Protein AF-A0A924XEX0-F1 (afdb_monomer)

pLDDT: mean 73.37, std 23.39, range [37.06, 98.56]

Mean predicted aligned error: 17.7 Å

Solvent-accessible surface area (backbone atoms only — not comparable to full-atom values): 20664 Å² total; per-residue (Å²): 133,84,65,60,21,56,51,19,28,52,36,14,59,53,9,77,83,38,64,73,42,6,51,52,8,19,54,48,10,51,48,54,65,65,73,48,77,52,91,76,51,82,79,68,35,61,69,37,14,53,48,7,30,54,50,6,52,51,49,46,54,53,54,50,50,52,52,49,52,50,53,51,49,51,54,49,53,52,46,53,53,48,59,52,42,52,56,52,37,50,53,50,47,52,52,46,40,52,53,40,22,76,75,67,76,22,52,64,53,55,77,78,54,66,65,73,65,84,73,31,66,39,19,37,31,41,28,89,91,39,66,46,63,9,46,55,97,89,38,82,41,76,59,81,80,61,90,91,68,74,42,35,69,41,59,90,47,41,30,31,37,37,29,30,63,84,87,75,62,96,59,54,36,30,35,38,37,39,71,90,62,60,72,44,77,78,37,77,68,70,73,73,58,62,73,60,71,72,54,84,76,83,66,79,78,72,81,66,81,82,76,78,85,80,80,83,83,83,90,80,84,88,81,90,77,91,76,86,85,78,88,81,84,91,84,88,82,88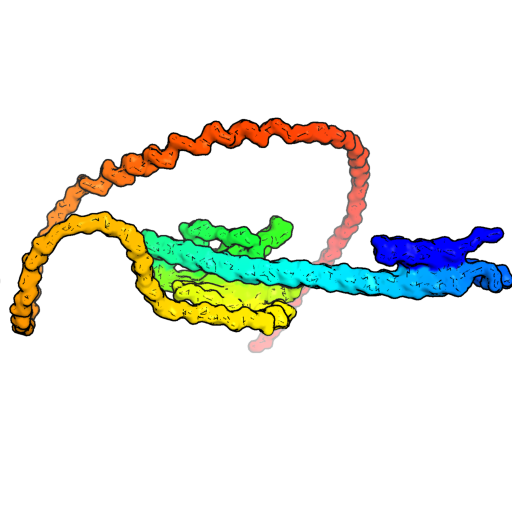,83,81,92,80,89,81,91,77,95,84,82,78,87,81,79,92,80,88,85,80,78,77,76,71,75,75,70,81,80,80,83,90,80,86,86,79,81,83,84,82,84,84,82,82,81,86,81,84,76,83,83,79,86,75,87,81,74,84,79,81,76,84,85,78,82,82,81,80,82,84,78,81,85,86,85,83,86,79,92,132

Radius of gyration: 39.06 Å; Cα contacts (8 Å, |Δi|>4): 314; chains: 1; bounding box: 80×109×118 Å

Sequence (318 aa):
MKNIGGFAMGLAFLGILFFPLALVGAVLGMYVLTMVRGPLGRYSGRNAALVAITVGIGVFATEMSMVWSYLAHRRTDNIVARQTSASDDLRALLRTQRLFRAAQDRYGSLKESHFQPRGGAYTVYLGADDYIPAIRDGQTVTDALPPGLHPKITPESFTAYAVANLDGDPELDIWSVDDTGDIKHLINDVPWVALRAVSPSGKEQNEGPAAPLVVPGAVTTEPARDRKIAKADTAEAAVAEAGKTTADAKAVPAKVEAAAIEAAKAQTGDGAEKMKNNAVKSEKTKTEGAKIDVEKVNGPKTDATKADVTPDKSKTDS

Secondary structure (DSSP, 8-state):
---HHHHHHHHHHHTTTSHHHHHHHHHHHHHHHHHT-SGGGGSSSHHHHHHHHHHHHHHHHHHHHHHHHHHHHHHHHHHHHHHHHHHHHHHHHHHHHHHHHHHHSS---TTTTT---SS--SEEESSSS-EE-EEETTEEE-PPPPTT---EE-SS-EEEEEEE-SSSSS--EEEEEETT--EEEEE---TTSHHHHTS---------------------------------------------------------SSSSSSTTSSSSSSSSSSSSSS--------------------PPPPP------PPP------

Foldseek 3Di:
DDQQLVVLLVQLVVCLVPVVSLVVSLVSLVVCVPPVPDPVPPDHRVVSSVNSNVSSVVSNVVVVVVVVVVVVVVLVVQLVVVVVLQLVLVVVVLVLQVVVCVVPVFGDACVVSVRDRPQLQWWKFQAPPGIDFRQDPNDTHRDDDDPPDGFDGTRVKTKMKTWHDSPPDPDIFMWMAINVGDIDRPDDPPPPVVVVVPPDPPDDPPPDDDDDDDDDDDDDDDDDDDDDDDDDDDDDDDDDDDDDDDDDDDDDDPDDDPPPPVVVPPPPPDDDPPPPPPPPDDDDDDDDDDDDPDDDDDDDDDDDDDDDDDDDDDDDDD

Structure (mmCIF, N/CA/C/O backbone):
data_AF-A0A924XEX0-F1
#
_entry.id   AF-A0A924XEX0-F1
#
loop_
_atom_site.group_PDB
_atom_site.id
_atom_site.type_symbol
_atom_site.label_atom_id
_atom_site.label_alt_id
_atom_site.label_comp_id
_atom_site.label_asym_id
_atom_site.label_entity_id
_atom_site.label_seq_id
_atom_site.pdbx_PDB_ins_code
_atom_site.Cartn_x
_atom_site.Cartn_y
_atom_site.Cartn_z
_atom_site.occupancy
_atom_site.B_iso_or_equiv
_atom_site.auth_seq_id
_atom_site.auth_comp_id
_atom_site.auth_asym_id
_atom_site.auth_atom_id
_atom_site.pdbx_PDB_model_num
ATOM 1 N N . MET A 1 1 ? 28.232 11.523 -52.637 1.00 61.62 1 MET A N 1
ATOM 2 C CA . MET A 1 1 ? 27.751 10.420 -51.771 1.00 61.62 1 MET A CA 1
ATOM 3 C C . MET A 1 1 ? 27.197 11.035 -50.494 1.00 61.62 1 MET A C 1
ATOM 5 O O . MET A 1 1 ? 27.831 11.943 -49.975 1.00 61.62 1 MET A O 1
ATOM 9 N N . LYS A 1 2 ? 26.008 10.635 -50.029 1.00 72.00 2 LYS A N 1
ATOM 10 C CA . LYS A 1 2 ? 25.422 11.183 -48.790 1.00 72.00 2 LYS A CA 1
ATOM 11 C C . LYS A 1 2 ? 26.093 10.501 -47.584 1.00 72.00 2 LYS A C 1
ATOM 13 O O . LYS A 1 2 ? 26.130 9.275 -47.541 1.00 72.00 2 LYS A O 1
ATOM 18 N N . ASN A 1 3 ? 26.633 11.268 -46.633 1.00 79.25 3 ASN A N 1
ATOM 19 C CA . ASN A 1 3 ? 27.304 10.756 -45.425 1.00 79.25 3 ASN A CA 1
ATOM 20 C C . ASN A 1 3 ? 26.283 10.241 -44.394 1.00 79.25 3 ASN A C 1
ATOM 22 O O . ASN A 1 3 ? 26.049 10.863 -43.360 1.00 79.25 3 ASN A O 1
ATOM 26 N N . ILE A 1 4 ? 25.668 9.091 -44.678 1.00 78.69 4 ILE A N 1
ATOM 27 C CA . ILE A 1 4 ? 24.608 8.501 -43.841 1.00 78.69 4 ILE A CA 1
ATOM 28 C C . ILE A 1 4 ? 25.132 8.155 -42.434 1.00 78.69 4 ILE A C 1
ATOM 30 O O . ILE A 1 4 ? 24.436 8.381 -41.450 1.00 78.69 4 ILE A O 1
ATOM 34 N N . GLY A 1 5 ? 26.385 7.697 -42.310 1.00 75.81 5 GLY A N 1
ATOM 35 C CA . GLY A 1 5 ? 26.997 7.428 -41.000 1.00 75.81 5 GLY A CA 1
ATOM 36 C C . GLY A 1 5 ? 27.184 8.683 -40.136 1.00 75.81 5 GLY A C 1
ATOM 37 O O . GLY A 1 5 ? 26.983 8.626 -38.928 1.00 75.81 5 GLY A O 1
ATOM 38 N N . GLY A 1 6 ? 27.500 9.831 -40.748 1.00 81.31 6 GLY A N 1
ATOM 39 C CA . GLY A 1 6 ? 27.581 11.113 -40.037 1.00 81.31 6 GLY A CA 1
ATOM 40 C C . GLY A 1 6 ? 26.211 11.608 -39.566 1.00 81.31 6 GLY A C 1
ATOM 41 O O . GLY A 1 6 ? 26.098 12.155 -38.476 1.00 81.31 6 GLY A O 1
ATOM 42 N N . PHE A 1 7 ? 25.156 11.347 -40.344 1.00 86.69 7 PHE A N 1
ATOM 43 C CA . PHE A 1 7 ? 23.779 11.641 -39.943 1.00 86.69 7 PHE A CA 1
ATOM 44 C C . PHE A 1 7 ? 23.321 10.776 -38.759 1.00 86.69 7 PHE A C 1
ATOM 46 O O . PHE A 1 7 ? 22.770 11.307 -37.798 1.00 86.69 7 PHE A O 1
ATOM 53 N N . ALA A 1 8 ? 23.610 9.468 -38.780 1.00 82.75 8 ALA A N 1
ATOM 54 C CA . ALA A 1 8 ? 23.321 8.575 -37.653 1.00 82.75 8 ALA A CA 1
ATOM 55 C C . ALA A 1 8 ? 24.056 9.012 -36.372 1.00 82.75 8 ALA A C 1
ATOM 57 O O . ALA A 1 8 ? 23.463 9.036 -35.297 1.00 82.75 8 ALA A O 1
ATOM 58 N N . MET A 1 9 ? 25.320 9.428 -36.498 1.00 84.75 9 MET A N 1
ATOM 59 C CA . MET A 1 9 ? 26.104 9.986 -35.393 1.00 84.75 9 MET A CA 1
ATOM 60 C C . MET A 1 9 ? 25.500 11.295 -34.863 1.00 84.75 9 MET A C 1
ATOM 62 O O . MET A 1 9 ? 25.357 11.449 -33.655 1.00 84.75 9 MET A O 1
ATOM 66 N N . GLY A 1 10 ? 25.085 12.212 -35.745 1.00 84.31 10 GLY A N 1
ATOM 67 C CA . GLY A 1 10 ? 24.406 13.451 -35.352 1.00 84.31 10 GLY A CA 1
ATOM 68 C C . GLY A 1 10 ? 23.095 13.204 -34.598 1.00 84.31 10 GLY A C 1
ATOM 69 O O . GLY A 1 10 ? 22.855 13.837 -33.573 1.00 84.31 10 GLY A O 1
ATOM 70 N N . LEU A 1 11 ? 22.285 12.239 -35.048 1.00 85.56 11 LEU A N 1
ATOM 71 C CA . LEU A 1 11 ? 21.067 11.824 -34.344 1.00 85.56 11 LEU A CA 1
ATOM 72 C C . LEU A 1 11 ? 21.363 11.181 -32.985 1.00 85.56 11 LEU A C 1
ATOM 74 O O . LEU A 1 11 ? 20.656 11.466 -32.023 1.00 85.56 11 LEU A O 1
ATOM 78 N N . ALA A 1 12 ? 22.413 10.362 -32.883 1.00 82.25 12 ALA A N 1
ATOM 79 C CA . ALA A 1 12 ? 22.816 9.760 -31.614 1.00 82.25 12 ALA A CA 1
ATOM 80 C C . ALA A 1 12 ? 23.238 10.822 -30.581 1.00 82.25 12 ALA A C 1
ATOM 82 O O . ALA A 1 12 ? 22.840 10.729 -29.423 1.00 82.25 12 ALA A O 1
ATOM 83 N N . PHE A 1 13 ? 23.969 11.866 -30.995 1.00 85.88 13 PHE A N 1
ATOM 84 C CA . PHE A 1 13 ? 24.313 12.984 -30.106 1.00 85.88 13 PHE A CA 1
ATOM 85 C C . PHE A 1 13 ? 23.112 13.849 -29.740 1.00 85.88 13 PHE A C 1
ATOM 87 O O . PHE A 1 13 ? 22.986 14.251 -28.588 1.00 85.88 13 PHE A O 1
ATOM 94 N N . LEU A 1 14 ? 22.207 14.109 -30.687 1.00 90.12 14 LEU A N 1
ATOM 95 C CA . LEU A 1 14 ? 20.951 14.796 -30.382 1.00 90.12 14 LEU A CA 1
ATOM 96 C C . LEU A 1 14 ? 20.107 13.993 -29.376 1.00 90.12 14 LEU A C 1
ATOM 98 O O . LEU A 1 14 ? 19.396 14.569 -28.558 1.00 90.12 14 LEU A O 1
ATOM 102 N N . GLY A 1 15 ? 20.250 12.667 -29.398 1.00 83.06 15 GLY A N 1
ATOM 103 C CA . GLY A 1 15 ? 19.661 11.742 -28.442 1.00 83.06 15 GLY A CA 1
ATOM 104 C C . GLY A 1 15 ? 20.075 11.952 -26.984 1.00 83.06 15 GLY A C 1
ATOM 105 O O . GLY A 1 15 ? 19.289 11.611 -26.115 1.00 83.06 15 GLY A O 1
ATOM 106 N N . ILE A 1 16 ? 21.226 12.581 -26.709 1.00 87.75 16 ILE A N 1
ATOM 107 C CA . ILE A 1 16 ? 21.635 12.978 -25.342 1.00 87.75 16 ILE A CA 1
ATOM 108 C C . ILE A 1 16 ? 20.663 14.010 -24.748 1.00 87.75 16 ILE A C 1
ATOM 110 O O . ILE A 1 16 ? 20.508 14.112 -23.538 1.00 87.75 16 ILE A O 1
ATOM 114 N N . LEU A 1 17 ? 20.015 14.809 -25.600 1.00 89.62 17 LEU A N 1
ATOM 115 C CA . LEU A 1 17 ? 18.991 15.767 -25.178 1.00 89.62 17 LEU A CA 1
ATOM 116 C C . LEU A 1 17 ? 17.580 15.169 -25.252 1.00 89.62 17 LEU A C 1
ATOM 118 O O . LEU A 1 17 ? 16.669 15.654 -24.585 1.00 89.62 17 LEU A O 1
ATOM 122 N N . PHE A 1 18 ? 17.392 14.138 -26.080 1.00 88.94 18 PHE A N 1
ATOM 123 C CA . PHE A 1 18 ? 16.098 13.526 -26.356 1.00 88.94 18 PHE A CA 1
ATOM 124 C C . PHE A 1 18 ? 16.218 12.001 -26.438 1.00 88.94 18 PHE A C 1
ATOM 126 O O . PHE A 1 18 ? 16.337 11.440 -27.529 1.00 88.94 18 PHE A O 1
ATOM 133 N N . PHE A 1 19 ? 16.098 11.336 -25.289 1.00 85.06 19 PHE A N 1
ATOM 134 C CA . PHE A 1 19 ? 16.153 9.881 -25.099 1.00 85.06 19 PHE A CA 1
ATOM 135 C C . PHE A 1 19 ? 15.725 9.005 -26.300 1.00 85.06 19 PHE A C 1
ATOM 137 O O . PHE A 1 19 ? 16.536 8.205 -26.781 1.00 85.06 19 PHE A O 1
ATOM 144 N N . PRO A 1 20 ? 14.491 9.121 -26.850 1.00 88.62 20 PRO A N 1
ATOM 145 C CA . PRO A 1 20 ? 14.048 8.220 -27.916 1.00 88.62 20 PRO A CA 1
ATOM 146 C C . PRO A 1 20 ? 14.853 8.377 -29.216 1.00 88.62 20 PRO A C 1
ATOM 148 O O . PRO A 1 20 ? 14.978 7.419 -29.979 1.00 88.62 20 PRO A O 1
ATOM 151 N N . LEU A 1 21 ? 15.446 9.549 -29.469 1.00 88.56 21 LEU A N 1
ATOM 152 C CA . LEU A 1 21 ? 16.277 9.795 -30.650 1.00 88.56 21 LEU A CA 1
ATOM 153 C C . LEU A 1 21 ? 17.628 9.066 -30.576 1.00 88.56 21 LEU A C 1
ATOM 155 O O . LEU A 1 21 ? 18.141 8.662 -31.622 1.00 88.56 21 LEU A O 1
ATOM 159 N N . ALA A 1 22 ? 18.170 8.815 -29.375 1.00 87.62 22 ALA A N 1
ATOM 160 C CA . ALA A 1 22 ? 19.404 8.041 -29.201 1.00 87.62 22 ALA A CA 1
ATOM 161 C C . ALA A 1 22 ? 19.236 6.598 -29.708 1.00 87.62 22 ALA A C 1
ATOM 163 O O . ALA A 1 22 ? 20.092 6.080 -30.431 1.00 87.62 22 ALA A O 1
ATOM 164 N N . LEU A 1 23 ? 18.090 5.977 -29.397 1.00 89.44 23 LEU A N 1
ATOM 165 C CA . LEU A 1 23 ? 17.744 4.631 -29.857 1.00 89.44 23 LEU A CA 1
ATOM 166 C C . LEU A 1 23 ? 17.575 4.592 -31.383 1.00 89.44 23 LEU A C 1
ATOM 168 O O . LEU A 1 23 ? 18.098 3.692 -32.040 1.00 89.44 23 LEU A O 1
ATOM 172 N N . VAL A 1 24 ? 16.911 5.598 -31.965 1.00 91.69 24 VAL A N 1
ATOM 173 C CA . VAL A 1 24 ? 16.766 5.729 -33.426 1.00 91.69 24 VAL A CA 1
ATOM 174 C C . VAL A 1 24 ? 18.136 5.863 -34.103 1.00 91.69 24 VAL A C 1
ATOM 176 O O . VAL A 1 24 ? 18.388 5.196 -35.108 1.00 91.69 24 VAL A O 1
ATOM 179 N N . GLY A 1 25 ? 19.047 6.659 -33.532 1.00 87.94 25 GLY A N 1
ATOM 180 C CA . GLY A 1 25 ? 20.430 6.787 -34.001 1.00 87.94 25 GLY A CA 1
ATOM 181 C C . GLY A 1 25 ? 21.203 5.465 -33.958 1.00 87.94 25 GLY A C 1
ATOM 182 O O . GLY A 1 25 ? 21.875 5.116 -34.932 1.00 87.94 25 GLY A O 1
ATOM 183 N N . ALA A 1 26 ? 21.053 4.686 -32.882 1.00 89.88 26 ALA A N 1
ATOM 184 C CA . ALA A 1 26 ? 21.671 3.365 -32.747 1.00 89.88 26 ALA A CA 1
ATOM 185 C C . ALA A 1 26 ? 21.117 2.349 -33.762 1.00 89.88 26 ALA A C 1
ATOM 187 O O . ALA A 1 26 ? 21.895 1.653 -34.417 1.00 89.88 26 ALA A O 1
ATOM 188 N N . VAL A 1 27 ? 19.792 2.295 -33.951 1.00 93.00 27 VAL A N 1
ATOM 189 C CA . VAL A 1 27 ? 19.141 1.418 -34.944 1.00 93.00 27 VAL 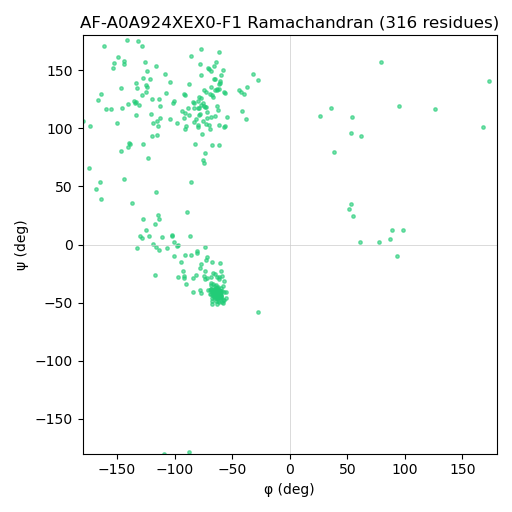A CA 1
ATOM 190 C C . VAL A 1 27 ? 19.575 1.791 -36.365 1.00 93.00 27 VAL A C 1
ATOM 192 O O . VAL A 1 27 ? 19.919 0.908 -37.151 1.00 93.00 27 VAL A O 1
ATOM 195 N N . LEU A 1 28 ? 19.656 3.088 -36.688 1.00 90.56 28 LEU A N 1
ATOM 196 C CA . LEU A 1 28 ? 20.192 3.572 -37.967 1.00 90.56 28 LEU A CA 1
ATOM 197 C C . LEU A 1 28 ? 21.670 3.207 -38.151 1.00 90.56 28 LEU A C 1
ATOM 199 O O . LEU A 1 28 ? 22.062 2.765 -39.230 1.00 90.56 28 LEU A O 1
ATOM 203 N N . GLY A 1 29 ? 22.494 3.345 -37.110 1.00 87.56 29 GLY A N 1
ATOM 204 C CA . GLY A 1 29 ? 23.889 2.905 -37.134 1.00 87.56 29 GLY A CA 1
ATOM 205 C C . GLY A 1 29 ? 24.011 1.402 -37.406 1.00 87.56 29 GLY A C 1
ATOM 206 O O . GLY A 1 29 ? 24.800 0.985 -38.256 1.00 87.56 29 GLY A O 1
ATOM 207 N N . MET A 1 30 ? 23.181 0.585 -36.750 1.00 92.62 30 MET A N 1
ATOM 208 C CA . MET A 1 30 ? 23.140 -0.868 -36.943 1.00 92.62 30 MET A CA 1
ATOM 209 C C . MET A 1 30 ? 22.668 -1.243 -38.356 1.00 92.62 30 MET A C 1
ATOM 211 O O . MET A 1 30 ? 23.243 -2.131 -38.993 1.00 92.62 30 MET A O 1
ATOM 215 N N . TYR A 1 31 ? 21.684 -0.520 -38.892 1.00 91.12 31 TYR A N 1
ATOM 216 C CA . TYR A 1 31 ? 21.238 -0.652 -40.278 1.00 91.12 31 TYR A CA 1
ATOM 217 C C . TYR A 1 31 ? 22.376 -0.361 -41.271 1.00 91.12 31 TYR A C 1
ATOM 219 O O . TYR A 1 31 ? 22.632 -1.156 -42.175 1.00 91.12 31 TYR A O 1
ATOM 227 N N . VAL A 1 32 ? 23.137 0.722 -41.065 1.00 88.44 32 VAL A N 1
ATOM 228 C CA . VAL A 1 32 ? 24.307 1.054 -41.899 1.00 88.44 32 VAL A CA 1
ATOM 229 C C . VAL A 1 32 ? 25.371 -0.049 -41.837 1.00 88.44 32 VAL A C 1
ATOM 231 O O . VAL A 1 32 ? 25.941 -0.405 -42.866 1.00 88.44 32 VAL A O 1
ATOM 234 N N . LEU A 1 33 ? 25.626 -0.639 -40.665 1.00 88.62 33 LEU A N 1
ATOM 235 C CA . LEU A 1 33 ? 26.599 -1.731 -40.532 1.00 88.62 33 LEU A CA 1
ATOM 236 C C . LEU A 1 33 ? 26.160 -3.038 -41.206 1.00 88.62 33 LEU A C 1
ATOM 238 O O . LEU A 1 33 ? 27.011 -3.786 -41.689 1.00 88.62 33 LEU A O 1
ATOM 242 N N . THR A 1 34 ? 24.860 -3.332 -41.228 1.00 89.50 34 THR A N 1
ATOM 243 C CA . THR A 1 34 ? 24.327 -4.592 -41.771 1.00 89.50 34 THR A CA 1
ATOM 244 C C . THR A 1 34 ? 24.137 -4.546 -43.286 1.00 89.50 34 THR A C 1
ATOM 246 O O . THR A 1 34 ? 24.505 -5.509 -43.960 1.00 89.50 34 THR A O 1
ATOM 249 N N . MET A 1 35 ? 23.638 -3.428 -43.826 1.00 87.44 35 MET A N 1
ATOM 250 C CA . MET A 1 35 ? 23.341 -3.261 -45.257 1.00 87.44 35 MET A CA 1
ATOM 251 C C . MET A 1 35 ? 24.566 -2.911 -46.116 1.00 87.44 35 MET A C 1
ATOM 253 O O . MET A 1 35 ? 24.593 -3.240 -47.297 1.00 87.44 35 MET A O 1
ATOM 257 N N . VAL A 1 36 ? 25.615 -2.287 -45.564 1.00 77.75 36 VAL A N 1
ATOM 258 C CA . VAL A 1 36 ? 26.796 -1.841 -46.345 1.00 77.75 36 VAL A CA 1
ATOM 259 C C . VAL A 1 36 ? 27.881 -2.935 -46.446 1.00 77.75 36 VAL A C 1
ATOM 261 O O . VAL A 1 36 ? 29.072 -2.665 -46.602 1.00 77.75 36 VAL A O 1
ATOM 264 N N . ARG A 1 37 ? 27.493 -4.217 -46.389 1.00 69.88 37 ARG A N 1
ATOM 265 C CA . ARG A 1 37 ? 28.402 -5.356 -46.611 1.00 69.88 37 ARG A CA 1
ATOM 266 C C . ARG A 1 37 ? 28.744 -5.497 -48.104 1.00 69.88 37 ARG A C 1
ATOM 268 O O . ARG A 1 37 ? 28.205 -6.343 -48.802 1.00 69.88 37 ARG A O 1
ATOM 275 N N . GLY A 1 38 ? 29.659 -4.663 -48.595 1.00 78.19 38 GLY A N 1
ATOM 276 C CA . GLY A 1 38 ? 30.216 -4.744 -49.950 1.00 78.19 38 GLY A CA 1
ATOM 277 C C . GLY A 1 38 ? 31.540 -3.975 -50.093 1.00 78.19 38 GLY A C 1
ATOM 278 O O . GLY A 1 38 ? 31.913 -3.231 -49.184 1.00 78.19 38 GLY A O 1
ATOM 279 N N . PRO A 1 39 ? 32.265 -4.106 -51.223 1.00 66.12 39 PRO A N 1
ATOM 280 C CA . PRO A 1 39 ? 33.562 -3.447 -51.459 1.00 66.12 39 PRO A CA 1
ATOM 281 C C . PRO A 1 39 ? 33.505 -1.906 -51.418 1.00 66.12 39 PRO A C 1
ATOM 283 O O . PRO A 1 39 ? 34.525 -1.253 -51.210 1.00 66.12 39 PRO A O 1
ATOM 286 N N . LEU A 1 40 ? 32.305 -1.322 -51.513 1.00 60.38 40 LEU A N 1
ATOM 287 C CA . LEU A 1 40 ? 32.040 0.108 -51.303 1.00 60.38 40 LEU A CA 1
ATOM 288 C C . LEU A 1 40 ? 32.132 0.545 -49.823 1.00 60.38 40 LEU A C 1
ATOM 290 O O . LEU A 1 40 ? 32.175 1.738 -49.530 1.00 60.38 40 LEU A O 1
ATOM 294 N N . GLY A 1 41 ? 32.213 -0.397 -48.878 1.00 57.47 41 GLY A N 1
ATOM 295 C CA . GLY A 1 41 ? 32.229 -0.139 -47.434 1.00 57.47 41 GLY A CA 1
ATOM 296 C C . GLY A 1 41 ? 33.528 0.451 -46.875 1.00 57.47 41 GLY A C 1
ATOM 297 O O . GLY A 1 41 ? 33.596 0.730 -45.679 1.00 57.47 41 GLY A O 1
ATOM 298 N N . ARG A 1 42 ? 34.565 0.658 -47.701 1.00 63.31 42 ARG A N 1
ATOM 299 C CA . ARG A 1 42 ? 35.850 1.216 -47.240 1.00 63.31 42 ARG A CA 1
ATOM 300 C C . ARG A 1 42 ? 35.840 2.732 -47.000 1.00 63.31 42 ARG A C 1
ATOM 302 O O . ARG A 1 42 ? 36.735 3.197 -46.308 1.00 63.31 42 ARG A O 1
ATOM 309 N N . TYR A 1 43 ? 34.859 3.493 -47.506 1.00 58.19 43 TYR A N 1
ATOM 310 C CA . TYR A 1 43 ? 35.004 4.960 -47.581 1.00 58.19 43 TYR A CA 1
ATOM 311 C C . TYR A 1 43 ? 33.874 5.848 -47.043 1.00 58.19 43 TYR A C 1
ATOM 313 O O . TYR A 1 43 ? 33.975 7.065 -47.166 1.00 58.19 43 TYR A O 1
ATOM 321 N N . SER A 1 44 ? 32.835 5.340 -46.376 1.00 63.91 44 SER A N 1
ATOM 322 C CA . SER A 1 44 ? 31.881 6.262 -45.735 1.00 63.91 44 SER A CA 1
ATOM 323 C C . SER A 1 44 ? 31.231 5.675 -44.490 1.00 63.91 44 SER A C 1
ATOM 325 O O . SER A 1 44 ? 30.338 4.838 -44.558 1.00 63.91 44 SER A O 1
ATOM 327 N N . GLY A 1 45 ? 31.684 6.141 -43.325 1.00 79.06 45 GLY A N 1
ATOM 328 C CA . GLY A 1 45 ? 30.855 6.160 -42.122 1.00 79.06 45 GLY A CA 1
ATOM 329 C C . GLY A 1 45 ? 30.828 4.908 -41.248 1.00 79.06 45 GLY A C 1
ATOM 33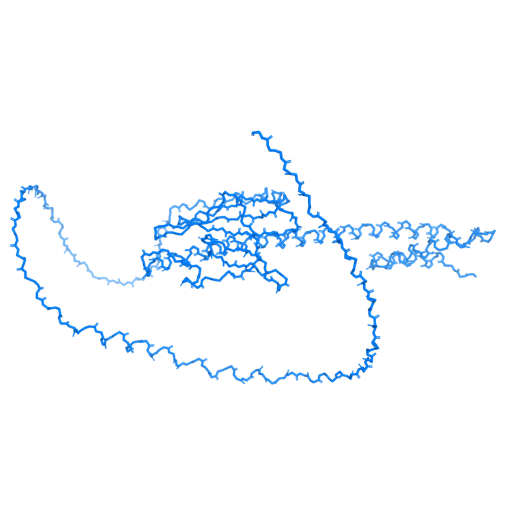0 O O . GLY A 1 45 ? 30.101 4.934 -40.265 1.00 79.06 45 GLY A O 1
ATOM 331 N N . ARG A 1 46 ? 31.610 3.851 -41.509 1.00 84.19 46 ARG A N 1
ATOM 332 C CA . ARG A 1 46 ? 31.622 2.657 -40.633 1.00 84.19 46 ARG A CA 1
ATOM 333 C C . ARG A 1 46 ? 32.027 2.986 -39.191 1.00 84.19 46 ARG A C 1
ATOM 335 O O . ARG A 1 46 ? 31.351 2.560 -38.261 1.00 84.19 46 ARG A O 1
ATOM 342 N N . ASN A 1 47 ? 33.081 3.783 -39.007 1.00 87.50 47 ASN A N 1
ATOM 343 C CA . ASN A 1 47 ? 33.510 4.221 -37.674 1.00 87.50 47 ASN A CA 1
ATOM 344 C C . ASN A 1 47 ? 32.468 5.145 -37.029 1.00 87.50 47 ASN A C 1
ATOM 346 O O . ASN A 1 47 ? 32.163 4.982 -35.856 1.00 87.50 47 ASN A O 1
ATOM 350 N N . ALA A 1 48 ? 31.862 6.054 -37.802 1.00 87.50 48 ALA A N 1
ATOM 351 C CA . ALA A 1 48 ? 30.786 6.919 -37.313 1.00 87.50 48 ALA A CA 1
ATOM 352 C C . ALA A 1 48 ? 29.535 6.119 -36.906 1.00 87.50 48 ALA A C 1
ATOM 354 O O . ALA A 1 48 ? 28.920 6.430 -35.896 1.00 87.50 48 ALA A O 1
ATOM 355 N N . ALA A 1 49 ? 29.192 5.054 -37.639 1.00 87.81 49 ALA A N 1
ATOM 356 C CA . ALA A 1 49 ? 28.099 4.148 -37.301 1.00 87.81 49 ALA A CA 1
ATOM 357 C C . ALA A 1 49 ? 28.401 3.337 -36.032 1.00 87.81 49 ALA A C 1
ATOM 359 O O . ALA A 1 49 ? 27.525 3.199 -35.186 1.00 87.81 49 ALA A O 1
ATOM 360 N N . LEU A 1 50 ? 29.640 2.853 -35.860 1.00 89.38 50 LEU A N 1
ATOM 361 C CA . LEU A 1 50 ? 30.065 2.209 -34.611 1.00 89.38 50 LEU A CA 1
ATOM 362 C C . LEU A 1 50 ? 29.965 3.172 -33.423 1.00 89.38 50 LEU A C 1
ATOM 364 O O . LEU A 1 50 ? 29.403 2.795 -32.402 1.00 89.38 50 LEU A O 1
ATOM 368 N N . VAL A 1 51 ? 30.438 4.413 -33.578 1.00 90.00 51 VAL A N 1
ATOM 369 C CA . VAL A 1 51 ? 30.318 5.454 -32.544 1.00 90.00 51 VAL A CA 1
ATOM 370 C C . VAL A 1 51 ? 28.851 5.785 -32.255 1.00 90.00 51 VAL A C 1
ATOM 372 O O . VAL A 1 51 ? 28.473 5.899 -31.098 1.00 90.00 51 VAL A O 1
ATOM 375 N N . ALA A 1 52 ? 27.999 5.891 -33.278 1.00 89.88 52 ALA A N 1
ATOM 376 C CA . ALA A 1 52 ? 26.570 6.144 -33.094 1.00 89.88 52 ALA A CA 1
ATOM 377 C C . ALA A 1 52 ? 25.888 5.030 -32.284 1.00 89.88 52 ALA A C 1
ATOM 379 O O . ALA A 1 52 ? 25.063 5.318 -31.421 1.00 89.88 52 ALA A O 1
ATOM 380 N N . ILE A 1 53 ? 26.256 3.766 -32.523 1.00 90.31 53 ILE A N 1
ATOM 381 C CA . ILE A 1 53 ? 25.740 2.621 -31.762 1.00 90.31 53 ILE A CA 1
ATOM 382 C C . ILE A 1 53 ? 26.244 2.658 -30.319 1.00 90.31 53 ILE A C 1
ATOM 384 O O . ILE A 1 53 ? 25.439 2.511 -29.404 1.00 90.31 53 ILE A O 1
ATOM 388 N N . THR A 1 54 ? 27.547 2.858 -30.092 1.00 92.06 54 THR A N 1
ATOM 389 C CA . THR A 1 54 ? 28.102 2.858 -28.729 1.00 92.06 54 THR A CA 1
ATOM 390 C C . THR A 1 54 ? 27.563 4.018 -27.900 1.0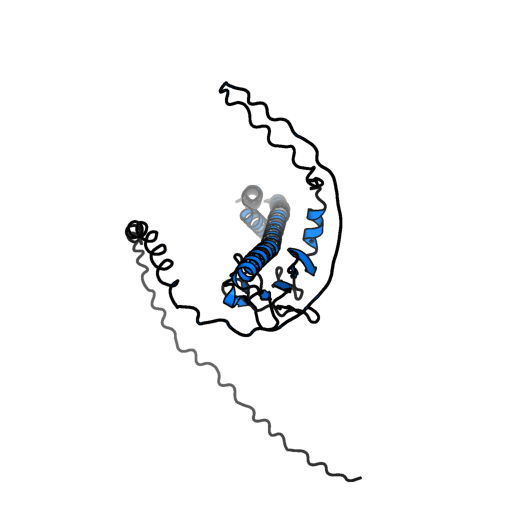0 92.06 54 THR A C 1
ATOM 392 O O . THR A 1 54 ? 27.144 3.801 -26.765 1.00 92.06 54 THR A O 1
ATOM 395 N N . VAL A 1 55 ? 27.504 5.225 -28.474 1.00 89.81 55 VAL A N 1
ATOM 396 C CA . VAL A 1 55 ? 26.908 6.403 -27.828 1.00 89.81 55 VAL A CA 1
ATOM 397 C C . VAL A 1 55 ? 25.417 6.179 -27.594 1.00 89.81 55 VAL A C 1
ATOM 399 O O . VAL A 1 55 ? 24.954 6.359 -26.474 1.00 89.81 55 VAL A O 1
ATOM 402 N N . GLY A 1 56 ? 24.671 5.726 -28.605 1.00 88.06 56 GLY A N 1
ATOM 403 C CA . GLY A 1 56 ? 23.229 5.515 -28.486 1.00 88.06 56 GLY A CA 1
ATOM 404 C C . GLY A 1 56 ? 22.854 4.482 -27.419 1.00 88.06 56 GLY A C 1
ATOM 405 O O . GLY A 1 56 ? 21.971 4.744 -26.607 1.00 88.06 56 GLY A O 1
ATOM 406 N N . ILE A 1 57 ? 23.559 3.344 -27.356 1.00 91.75 57 ILE A N 1
ATOM 407 C CA . ILE A 1 57 ? 23.350 2.325 -26.312 1.00 91.75 57 ILE A CA 1
ATOM 408 C C . ILE A 1 57 ? 23.752 2.864 -24.933 1.00 91.75 57 ILE A C 1
ATOM 410 O O . ILE A 1 57 ? 23.024 2.651 -23.966 1.00 91.75 57 ILE A O 1
ATOM 414 N N . GLY A 1 58 ? 24.883 3.572 -24.829 1.00 93.25 58 GLY A N 1
ATOM 415 C CA . GLY A 1 58 ? 25.365 4.128 -23.562 1.00 93.25 58 GLY A CA 1
ATOM 416 C C . GLY A 1 58 ? 24.413 5.168 -22.961 1.00 93.25 58 GLY A C 1
ATOM 417 O O . GLY A 1 58 ? 24.086 5.093 -21.776 1.00 93.25 58 GLY A O 1
ATOM 418 N N . VAL A 1 59 ? 23.919 6.097 -23.785 1.00 92.25 59 VAL A N 1
ATOM 419 C CA . VAL A 1 59 ? 22.913 7.098 -23.388 1.00 92.25 59 VAL A CA 1
ATOM 420 C C . VAL A 1 59 ? 21.618 6.406 -22.977 1.00 92.25 59 VAL A C 1
ATOM 422 O O . VAL A 1 59 ? 21.118 6.654 -21.882 1.00 92.25 59 VAL A O 1
ATOM 425 N N . PHE A 1 60 ? 21.129 5.467 -23.795 1.00 89.25 60 PHE A N 1
ATOM 426 C CA . PHE A 1 60 ? 19.905 4.729 -23.495 1.00 89.25 60 PHE A CA 1
ATOM 427 C C . PHE A 1 60 ? 19.994 3.979 -22.161 1.00 89.25 60 PHE A C 1
ATOM 429 O O . PHE A 1 60 ? 19.097 4.098 -21.335 1.00 89.25 60 PHE A O 1
ATOM 436 N N . ALA A 1 61 ? 21.081 3.243 -21.911 1.00 91.56 61 ALA A N 1
ATOM 437 C CA . ALA A 1 61 ? 21.266 2.513 -20.657 1.00 91.56 61 ALA A CA 1
ATOM 438 C C . ALA A 1 61 ? 21.311 3.454 -19.438 1.00 91.56 61 ALA A C 1
ATOM 440 O O . ALA A 1 61 ? 20.699 3.162 -18.409 1.00 91.56 61 ALA A O 1
ATOM 441 N N . THR A 1 62 ? 21.993 4.597 -19.564 1.00 92.94 62 THR A N 1
ATOM 442 C CA . THR A 1 62 ? 22.133 5.578 -18.478 1.00 92.94 62 THR A CA 1
ATOM 443 C C . THR A 1 62 ? 20.797 6.241 -18.156 1.00 92.94 62 THR A C 1
ATOM 445 O O . THR A 1 62 ? 20.363 6.225 -17.006 1.00 92.94 62 THR A O 1
ATOM 448 N N . GLU A 1 63 ? 20.095 6.768 -19.155 1.00 90.31 63 GLU A N 1
ATOM 449 C CA . GLU A 1 63 ? 18.811 7.441 -18.944 1.00 90.31 63 GLU A CA 1
ATOM 450 C C . GLU A 1 63 ? 17.718 6.462 -18.514 1.00 90.31 63 GLU A C 1
ATOM 452 O O . GLU A 1 63 ? 16.943 6.755 -17.602 1.00 90.31 63 GLU A O 1
ATOM 457 N N . MET A 1 64 ? 17.702 5.253 -19.081 1.00 90.38 64 MET A N 1
ATOM 458 C CA . MET A 1 64 ? 16.752 4.225 -18.671 1.00 90.38 64 MET A CA 1
ATOM 459 C C . MET A 1 64 ? 16.972 3.805 -17.212 1.00 90.38 64 MET A C 1
ATOM 461 O O . MET A 1 64 ? 15.999 3.590 -16.489 1.00 90.38 64 MET A O 1
ATOM 465 N N . SER A 1 65 ? 18.221 3.779 -16.728 1.00 92.12 65 SER A N 1
ATOM 466 C CA . SER A 1 65 ? 18.506 3.550 -15.303 1.00 92.12 65 SER A CA 1
ATOM 467 C C . SER A 1 65 ? 17.934 4.651 -14.398 1.00 92.12 65 SER A C 1
ATOM 469 O O . SER A 1 65 ? 17.394 4.348 -13.332 1.00 92.12 65 SER A O 1
ATOM 471 N N . MET A 1 66 ? 17.961 5.915 -14.841 1.00 92.06 66 MET A N 1
ATOM 472 C CA . MET A 1 66 ? 17.368 7.035 -14.103 1.00 92.06 66 MET A CA 1
ATOM 473 C C . MET A 1 66 ? 15.842 6.938 -14.069 1.00 92.06 66 MET A C 1
ATOM 475 O O . MET A 1 66 ? 15.244 7.128 -13.012 1.00 92.06 66 MET A O 1
ATOM 479 N N . VAL A 1 67 ? 15.207 6.588 -15.194 1.00 91.12 67 VAL A N 1
ATOM 480 C CA . VAL A 1 67 ? 13.752 6.369 -15.264 1.00 91.12 67 VAL A CA 1
ATOM 481 C C . VAL A 1 67 ? 13.333 5.220 -14.346 1.00 91.12 67 VAL A C 1
ATOM 483 O O . VAL A 1 67 ? 12.351 5.344 -13.616 1.00 91.12 67 VAL A O 1
ATOM 486 N N . TRP A 1 68 ? 14.086 4.117 -14.332 1.00 89.56 68 TRP A N 1
ATOM 487 C CA . TRP A 1 68 ? 13.829 2.995 -13.425 1.00 89.56 68 TRP A CA 1
ATOM 488 C C . TRP A 1 68 ? 14.000 3.374 -11.959 1.00 89.56 68 TRP A C 1
ATOM 490 O O . TRP A 1 68 ? 13.124 3.066 -11.154 1.00 89.56 68 TRP A O 1
ATOM 500 N N . SER A 1 69 ? 15.062 4.106 -11.619 1.00 89.12 69 SER A N 1
ATOM 501 C CA . SER A 1 69 ? 15.274 4.631 -10.267 1.00 89.12 69 SER A CA 1
ATOM 502 C C . SER A 1 69 ? 14.131 5.555 -9.830 1.00 89.12 69 SER A C 1
ATOM 504 O O . SER A 1 69 ? 13.590 5.417 -8.735 1.00 89.12 69 SER A O 1
ATOM 506 N N . TYR A 1 70 ? 13.677 6.441 -10.720 1.00 92.00 70 TYR A N 1
ATOM 507 C CA . TYR A 1 70 ? 12.546 7.328 -10.467 1.00 92.00 70 TYR A CA 1
ATOM 508 C C . TYR A 1 70 ? 11.231 6.573 -10.241 1.00 92.00 70 TYR A C 1
ATOM 510 O O . TYR A 1 70 ? 10.488 6.879 -9.308 1.00 92.00 70 TYR A O 1
ATOM 518 N N . LEU A 1 71 ? 10.928 5.582 -11.083 1.00 90.94 71 LEU A N 1
ATOM 519 C CA . LEU A 1 71 ? 9.714 4.777 -10.954 1.00 90.94 71 LEU A CA 1
ATOM 520 C C . LEU A 1 71 ? 9.741 3.902 -9.703 1.00 90.94 71 LEU A C 1
ATOM 522 O O . LEU A 1 71 ? 8.718 3.800 -9.025 1.00 90.94 71 LEU A O 1
ATOM 526 N N . ALA A 1 72 ? 10.899 3.328 -9.369 1.00 86.88 72 ALA A N 1
ATOM 527 C CA . ALA A 1 72 ? 11.099 2.642 -8.102 1.00 86.88 72 ALA A CA 1
ATOM 528 C C . ALA A 1 72 ? 10.813 3.604 -6.943 1.00 86.88 72 ALA A C 1
ATOM 530 O O . ALA A 1 72 ? 9.956 3.311 -6.117 1.00 86.88 72 ALA A O 1
ATOM 531 N N . HIS A 1 73 ? 11.405 4.802 -6.951 1.00 87.88 73 HIS A N 1
ATOM 532 C CA . HIS A 1 73 ? 11.192 5.794 -5.901 1.00 87.88 73 HIS A CA 1
ATOM 533 C C . HIS A 1 73 ? 9.719 6.244 -5.777 1.00 87.88 73 HIS A C 1
ATOM 535 O O . HIS A 1 73 ? 9.176 6.328 -4.678 1.00 87.88 73 HIS A O 1
ATOM 541 N N . ARG A 1 74 ? 8.995 6.433 -6.882 1.00 90.62 74 ARG A N 1
ATOM 542 C CA . ARG A 1 74 ? 7.554 6.729 -6.809 1.00 90.62 74 ARG A CA 1
ATOM 543 C C . ARG A 1 74 ? 6.732 5.596 -6.205 1.00 90.62 74 ARG A C 1
ATOM 545 O O . ARG A 1 74 ? 5.824 5.861 -5.422 1.00 90.62 74 ARG A O 1
ATOM 552 N N . ARG A 1 75 ? 7.028 4.340 -6.563 1.00 88.50 75 ARG A N 1
ATOM 553 C CA . ARG A 1 75 ? 6.386 3.184 -5.915 1.00 88.50 75 ARG A CA 1
ATOM 554 C C . ARG A 1 75 ? 6.669 3.204 -4.422 1.00 88.50 75 ARG A C 1
ATOM 556 O O . ARG A 1 75 ? 5.751 2.987 -3.638 1.00 88.50 75 ARG A O 1
ATOM 563 N N . THR A 1 76 ? 7.901 3.556 -4.054 1.00 87.81 76 THR A N 1
ATOM 564 C CA . THR A 1 76 ? 8.277 3.628 -2.652 1.00 87.81 76 THR A CA 1
ATOM 565 C C . THR A 1 76 ? 7.475 4.652 -1.857 1.00 87.81 76 THR A C 1
ATOM 567 O O . THR A 1 76 ? 6.888 4.330 -0.826 1.00 87.81 76 THR A O 1
ATOM 570 N N . ASP A 1 77 ? 7.370 5.874 -2.367 1.00 89.81 77 ASP A N 1
ATOM 571 C CA . ASP A 1 77 ? 6.651 6.929 -1.662 1.00 89.81 77 ASP A CA 1
ATOM 572 C C . ASP A 1 77 ? 5.147 6.624 -1.574 1.00 89.81 77 ASP A C 1
ATOM 574 O O . ASP A 1 77 ? 4.521 6.903 -0.554 1.00 89.81 77 ASP A O 1
ATOM 578 N N . ASN A 1 78 ? 4.573 5.979 -2.597 1.00 90.56 78 ASN A N 1
ATOM 579 C CA . ASN A 1 78 ? 3.180 5.530 -2.565 1.00 90.56 78 ASN A CA 1
ATOM 580 C C . ASN A 1 78 ? 2.927 4.489 -1.468 1.00 90.56 78 ASN A C 1
ATOM 582 O O . ASN A 1 78 ? 1.902 4.563 -0.794 1.00 90.56 78 ASN A O 1
ATOM 586 N N . ILE A 1 79 ? 3.840 3.534 -1.276 1.00 90.31 79 ILE A N 1
ATOM 587 C CA . ILE A 1 79 ? 3.706 2.509 -0.236 1.00 90.31 79 ILE A CA 1
ATOM 588 C C . ILE A 1 79 ? 3.826 3.146 1.153 1.00 90.31 79 ILE A C 1
ATOM 590 O O . ILE A 1 79 ? 2.947 2.944 1.985 1.00 90.31 79 ILE A O 1
ATOM 594 N N . VAL A 1 80 ? 4.815 4.017 1.378 1.00 90.44 80 VAL A N 1
ATOM 595 C CA . VAL A 1 80 ? 4.967 4.743 2.655 1.00 90.44 80 VAL A CA 1
ATOM 596 C C . VAL A 1 80 ? 3.746 5.618 2.961 1.00 90.44 80 VAL A C 1
ATOM 598 O O . VAL A 1 80 ? 3.273 5.658 4.100 1.00 90.44 80 VAL A O 1
ATOM 601 N N . ALA A 1 81 ? 3.201 6.305 1.953 1.00 91.25 81 ALA A N 1
ATOM 602 C CA . ALA A 1 81 ? 1.994 7.111 2.115 1.00 91.25 81 ALA A CA 1
ATOM 603 C C . ALA A 1 81 ? 0.782 6.250 2.502 1.00 91.25 81 ALA A C 1
ATOM 605 O O . ALA A 1 81 ? 0.011 6.642 3.380 1.00 91.25 81 ALA A O 1
ATOM 606 N N . ARG A 1 82 ? 0.635 5.061 1.901 1.00 92.25 82 ARG A N 1
ATOM 607 C CA . ARG A 1 82 ? -0.408 4.099 2.280 1.00 92.25 82 ARG A CA 1
ATOM 608 C C . ARG A 1 82 ? -0.206 3.619 3.717 1.00 92.25 82 ARG A C 1
ATOM 610 O O . ARG A 1 82 ? -1.122 3.785 4.517 1.00 92.25 82 ARG A O 1
ATOM 617 N N . GLN A 1 83 ? 0.992 3.153 4.081 1.00 92.94 83 GLN A N 1
ATOM 618 C CA . GLN A 1 83 ? 1.301 2.686 5.442 1.00 92.94 83 GLN A CA 1
ATOM 619 C C . GLN A 1 83 ? 1.005 3.763 6.501 1.00 92.94 83 GLN A C 1
ATOM 621 O O . GLN A 1 83 ? 0.419 3.487 7.548 1.00 92.94 83 GLN A O 1
ATOM 626 N N . THR A 1 84 ? 1.336 5.024 6.207 1.00 93.25 84 THR A N 1
ATOM 627 C CA . THR A 1 84 ? 1.004 6.155 7.087 1.00 93.25 84 THR A CA 1
ATOM 628 C C . THR A 1 84 ? -0.513 6.325 7.222 1.00 93.25 84 THR A C 1
ATOM 630 O O . THR A 1 84 ? -1.016 6.472 8.339 1.00 93.25 84 THR A O 1
ATOM 633 N N . SER A 1 85 ? -1.255 6.217 6.113 1.00 94.81 85 SER A N 1
ATOM 634 C CA . SER A 1 85 ? -2.721 6.292 6.104 1.00 94.81 85 SER A CA 1
ATOM 635 C C . SER A 1 85 ? -3.381 5.215 6.968 1.00 94.81 85 SER A C 1
ATOM 637 O O . SER A 1 85 ? -4.371 5.531 7.620 1.00 94.81 85 SER A O 1
ATOM 639 N N . ALA A 1 86 ? -2.852 3.984 7.024 1.00 95.75 86 ALA A N 1
ATOM 640 C CA . ALA A 1 86 ? -3.384 2.948 7.921 1.00 95.75 86 ALA A CA 1
ATOM 641 C C . ALA A 1 86 ? -3.333 3.400 9.380 1.00 95.75 86 ALA A C 1
ATOM 643 O O . ALA A 1 86 ? -4.330 3.334 10.099 1.00 95.75 86 ALA A O 1
ATOM 644 N N . SER A 1 87 ? -2.173 3.902 9.811 1.00 95.44 87 SER A N 1
ATOM 645 C CA . SER A 1 87 ? -1.994 4.370 11.185 1.00 95.44 87 SER A CA 1
ATOM 646 C C . SER A 1 87 ? -2.932 5.535 11.517 1.00 95.44 87 SER A C 1
ATOM 648 O O . SER A 1 87 ? -3.516 5.573 12.600 1.00 95.44 87 SER A O 1
ATOM 650 N N . ASP A 1 88 ? -3.143 6.452 10.573 1.00 96.94 88 ASP A N 1
ATOM 651 C CA . ASP A 1 88 ? -4.029 7.599 10.758 1.00 96.94 88 ASP A CA 1
ATOM 652 C C . ASP A 1 88 ? -5.510 7.199 10.787 1.00 96.94 88 ASP A C 1
ATOM 654 O O . ASP A 1 88 ? -6.262 7.719 11.619 1.00 96.94 88 ASP A O 1
ATOM 658 N N . ASP A 1 89 ? -5.924 6.244 9.949 1.00 97.44 89 ASP A N 1
ATOM 659 C CA . ASP A 1 89 ? -7.281 5.691 9.951 1.00 97.44 89 ASP A CA 1
ATOM 660 C C . ASP A 1 89 ? -7.560 4.925 11.258 1.00 97.44 89 ASP A C 1
ATOM 662 O O . ASP A 1 89 ? -8.618 5.111 11.862 1.00 97.44 89 ASP A O 1
ATOM 666 N N . LEU A 1 90 ? -6.596 4.159 11.785 1.00 97.81 90 LEU A N 1
ATOM 667 C CA . LEU A 1 90 ? -6.728 3.500 13.092 1.00 97.81 90 LEU A CA 1
ATOM 668 C C . LEU A 1 90 ? -6.791 4.502 14.257 1.00 97.81 90 LEU A C 1
ATOM 670 O O . LEU A 1 90 ? -7.595 4.335 15.176 1.00 97.81 90 LEU A O 1
ATOM 674 N N . ARG A 1 91 ? -6.017 5.597 14.214 1.00 97.94 91 ARG A N 1
ATOM 675 C CA . ARG A 1 91 ? -6.150 6.704 15.186 1.00 97.94 91 ARG A CA 1
ATOM 676 C C . ARG A 1 91 ? -7.512 7.384 15.092 1.00 97.94 91 ARG A C 1
ATOM 678 O O . ARG A 1 91 ? -8.060 7.827 16.103 1.00 97.94 91 ARG A O 1
ATOM 685 N N . ALA A 1 92 ? -8.050 7.536 13.884 1.00 98.00 92 ALA A N 1
ATOM 686 C CA . ALA A 1 92 ? -9.394 8.060 13.689 1.00 98.00 92 ALA A CA 1
ATOM 687 C C . ALA A 1 92 ? -10.442 7.108 14.284 1.00 98.00 92 ALA A C 1
ATOM 689 O O . ALA A 1 92 ? -11.275 7.571 15.060 1.00 98.00 92 ALA A O 1
ATOM 690 N N . LEU A 1 93 ? -10.331 5.798 14.037 1.00 98.06 93 LEU A N 1
ATOM 691 C CA . LEU A 1 93 ? -11.208 4.779 14.617 1.00 98.06 93 LEU A CA 1
ATOM 692 C C . LEU A 1 93 ? -11.184 4.817 16.148 1.00 98.06 93 LEU A C 1
ATOM 694 O O . LEU A 1 93 ? -12.241 4.883 16.770 1.00 98.06 93 LEU A O 1
ATOM 698 N N . LEU A 1 94 ? -9.995 4.860 16.757 1.00 98.50 94 LEU A N 1
ATOM 699 C CA . LEU A 1 94 ? -9.829 4.970 18.209 1.00 98.50 94 LEU A CA 1
ATOM 700 C C . LEU A 1 94 ? -10.563 6.190 18.780 1.00 98.50 94 LEU A C 1
ATOM 702 O O . LEU A 1 94 ? -11.261 6.083 19.789 1.00 98.50 94 LEU A O 1
ATOM 706 N N . ARG A 1 95 ? -10.426 7.357 18.137 1.00 98.44 95 ARG A N 1
ATOM 707 C CA . ARG A 1 95 ? -11.132 8.579 18.554 1.00 98.44 95 ARG A CA 1
ATOM 708 C C . ARG A 1 95 ? -12.644 8.408 18.451 1.00 98.44 95 ARG A C 1
ATOM 710 O O . ARG A 1 95 ? -13.344 8.746 19.402 1.00 98.44 95 ARG A O 1
ATOM 717 N N . THR A 1 96 ? -13.137 7.848 17.350 1.00 98.44 96 THR A N 1
ATOM 718 C CA . THR A 1 96 ? -14.570 7.594 17.159 1.00 98.44 96 THR A CA 1
ATOM 719 C C . THR A 1 96 ? -15.109 6.628 18.214 1.00 98.44 96 THR A C 1
ATOM 721 O O . THR A 1 96 ? -16.140 6.903 18.821 1.00 98.44 96 THR A O 1
ATOM 724 N N . GLN A 1 97 ? -14.385 5.549 18.513 1.00 98.50 97 GLN A N 1
ATOM 725 C CA . GLN A 1 97 ? -14.763 4.574 19.538 1.00 98.50 97 GLN A CA 1
ATOM 726 C C . GLN A 1 97 ? -14.772 5.173 20.947 1.00 98.50 97 GLN A C 1
ATOM 728 O O . GLN A 1 97 ? -15.695 4.925 21.720 1.00 98.50 97 GLN A O 1
ATOM 733 N N . ARG A 1 98 ? -13.792 6.020 21.285 1.00 98.38 98 ARG A N 1
ATOM 734 C CA . ARG A 1 98 ? -13.773 6.742 22.568 1.00 98.38 98 ARG A CA 1
ATOM 735 C C . ARG A 1 98 ? -14.947 7.711 22.704 1.00 98.38 98 ARG A C 1
ATOM 737 O O . ARG A 1 98 ? -15.555 7.768 23.768 1.00 98.38 98 ARG A O 1
ATOM 744 N N . LEU A 1 99 ? -15.289 8.435 21.638 1.00 98.38 99 LEU A N 1
ATOM 745 C CA . LEU A 1 99 ? -16.463 9.313 21.622 1.00 98.38 99 LEU A CA 1
ATOM 746 C C . LEU A 1 99 ? -17.766 8.517 21.754 1.00 98.38 99 LEU A C 1
ATOM 748 O O . LEU A 1 99 ? -18.648 8.910 22.513 1.00 98.38 99 LEU A O 1
ATOM 752 N N . PHE A 1 100 ? -17.867 7.381 21.064 1.00 98.38 100 PHE A N 1
ATOM 753 C CA . PHE A 1 100 ? -19.028 6.502 21.153 1.00 98.38 100 PHE A CA 1
ATOM 754 C C . PHE A 1 100 ? -19.197 5.940 22.571 1.00 98.38 100 PHE A C 1
ATOM 756 O O . PHE A 1 100 ? -20.285 6.026 23.139 1.00 98.38 100 PHE A O 1
ATOM 763 N N . ARG A 1 101 ? -18.105 5.475 23.191 1.00 98.25 101 ARG A N 1
ATOM 764 C CA . ARG A 1 101 ? -18.101 5.022 24.588 1.00 98.25 101 ARG A CA 1
ATOM 765 C C . ARG A 1 101 ? -18.487 6.127 25.560 1.00 98.25 101 ARG A C 1
ATOM 767 O O . ARG A 1 101 ? -19.278 5.874 26.455 1.00 98.25 101 ARG A O 1
ATOM 774 N N . ALA A 1 102 ? -18.002 7.351 25.367 1.00 98.38 102 ALA A N 1
ATOM 775 C CA . ALA A 1 102 ? -18.400 8.478 26.209 1.00 98.38 102 ALA A CA 1
ATOM 776 C C . ALA A 1 102 ? -19.910 8.784 26.128 1.00 98.38 102 ALA A C 1
ATOM 778 O O . ALA A 1 102 ? -20.479 9.289 27.090 1.00 98.38 102 ALA A O 1
ATOM 779 N N . ALA A 1 103 ? -20.559 8.480 24.998 1.00 98.38 103 ALA A N 1
ATOM 780 C CA . ALA A 1 103 ? -21.985 8.723 24.792 1.00 98.38 103 ALA A CA 1
ATOM 781 C C . ALA A 1 103 ? -22.888 7.550 25.217 1.00 98.38 103 ALA A C 1
ATOM 783 O O . ALA A 1 103 ? -24.014 7.783 25.648 1.00 98.38 103 ALA A O 1
ATOM 784 N N . GLN A 1 104 ? -22.429 6.307 25.052 1.00 98.31 104 GLN A N 1
ATOM 785 C CA . GLN A 1 104 ? -23.246 5.091 25.204 1.00 98.31 104 GLN A CA 1
ATOM 786 C C . GLN A 1 104 ? -22.755 4.148 26.315 1.00 98.31 104 GLN A C 1
ATOM 788 O O . GLN A 1 104 ? -23.326 3.077 26.492 1.00 98.31 104 GLN A O 1
ATOM 793 N N . ASP A 1 105 ? -21.682 4.514 27.019 1.00 98.06 105 ASP A N 1
ATOM 794 C CA . ASP A 1 105 ? -20.998 3.706 28.043 1.00 98.06 105 ASP A CA 1
ATOM 795 C C . ASP A 1 105 ? -20.545 2.311 27.560 1.00 98.06 105 ASP A C 1
ATOM 797 O O . ASP A 1 105 ? -20.371 1.372 28.331 1.00 98.06 105 ASP A O 1
ATOM 801 N N . ARG A 1 106 ? -20.341 2.157 26.246 1.00 98.38 106 ARG A N 1
ATOM 802 C CA . ARG A 1 106 ? -19.828 0.937 25.606 1.00 98.38 106 ARG A CA 1
ATOM 803 C C . ARG A 1 106 ? -19.110 1.258 24.303 1.00 98.38 106 ARG A C 1
ATOM 805 O O . ARG A 1 106 ? -19.436 2.256 23.666 1.00 98.38 106 ARG A O 1
ATOM 812 N N . TYR A 1 107 ? -18.200 0.399 23.854 1.00 98.44 107 TYR A N 1
ATOM 813 C CA . TYR A 1 107 ? -17.741 0.444 22.462 1.00 98.44 107 TYR A CA 1
ATOM 814 C C . TYR A 1 107 ? -18.834 -0.043 21.496 1.00 98.44 107 TYR A C 1
ATOM 816 O O . TYR A 1 107 ? -19.724 -0.816 21.868 1.00 98.44 107 TYR A O 1
ATOM 824 N N . GLY A 1 108 ? -18.803 0.466 20.262 1.00 98.00 108 GLY A N 1
ATOM 825 C CA . GLY A 1 108 ? -19.837 0.225 19.252 1.00 98.00 108 GLY A CA 1
ATOM 826 C C . GLY A 1 108 ? -19.273 -0.326 17.952 1.00 98.00 108 GLY A C 1
ATOM 827 O O . GLY A 1 108 ? -18.105 -0.117 17.637 1.00 98.00 108 GLY A O 1
ATOM 828 N N . SER A 1 109 ? -20.108 -1.006 17.172 1.00 98.50 109 SER A N 1
ATOM 829 C CA . SER A 1 109 ? -19.700 -1.503 15.846 1.00 98.50 109 SER A CA 1
ATOM 830 C C . SER A 1 109 ? -19.297 -0.365 14.890 1.00 98.50 109 SER A C 1
ATOM 832 O O . SER A 1 109 ? -19.611 0.812 15.115 1.00 98.50 109 SER A O 1
ATOM 834 N N . LEU A 1 110 ? -18.638 -0.689 13.775 1.00 98.06 110 LEU A N 1
ATOM 835 C CA . LEU A 1 110 ? -18.282 0.284 12.732 1.00 98.06 110 LEU A CA 1
ATOM 836 C C . LEU A 1 110 ? -19.529 0.986 12.178 1.00 98.06 110 LEU A C 1
ATOM 838 O O . LEU A 1 110 ? -19.516 2.192 11.926 1.00 98.06 110 LEU A O 1
ATOM 842 N N . LYS A 1 111 ? -20.642 0.250 12.069 1.00 97.81 111 LYS A N 1
ATOM 843 C CA . LYS A 1 111 ? -21.933 0.789 11.625 1.00 97.81 111 LYS A CA 1
ATOM 844 C C . LYS A 1 111 ? -22.566 1.741 12.644 1.00 97.81 111 LYS A C 1
ATOM 846 O O . LYS A 1 111 ? -23.090 2.773 12.237 1.00 97.81 111 LYS A O 1
ATOM 851 N N . GLU A 1 112 ? -22.524 1.408 13.936 1.00 98.12 112 GLU A N 1
ATOM 852 C CA . GLU A 1 112 ? -23.064 2.254 15.018 1.00 98.12 112 GLU A CA 1
ATOM 853 C C . GLU A 1 112 ? -22.256 3.543 15.202 1.00 98.12 112 GLU A C 1
ATOM 855 O O . GLU A 1 112 ? -22.815 4.608 15.448 1.00 98.12 112 GLU A O 1
ATOM 860 N N . SER A 1 113 ? -20.934 3.446 15.068 1.00 97.56 113 SER A N 1
ATOM 861 C CA . SER A 1 113 ? -20.014 4.575 15.216 1.00 97.56 113 SER A CA 1
ATOM 862 C C . SER A 1 113 ? -19.916 5.455 13.964 1.00 97.56 113 SER A C 1
ATOM 864 O O . SER A 1 113 ? -19.284 6.510 14.007 1.00 97.56 113 SER A O 1
ATOM 866 N N . HIS A 1 114 ? -20.536 5.035 12.853 1.00 97.56 114 HIS A N 1
ATOM 867 C CA . HIS A 1 114 ? -20.457 5.687 11.542 1.00 97.56 114 HIS A CA 1
ATOM 868 C C . HIS A 1 114 ? -19.016 5.958 11.084 1.00 97.56 114 HIS A C 1
ATOM 870 O O . HIS A 1 114 ? -18.747 6.933 10.377 1.00 97.56 114 HIS A O 1
ATOM 876 N N . PHE A 1 115 ? -18.075 5.106 11.492 1.00 97.94 115 PHE A N 1
ATOM 877 C CA . PHE A 1 115 ? -16.684 5.249 11.097 1.00 97.94 115 PHE A CA 1
ATOM 878 C C . PHE A 1 115 ? -16.523 4.974 9.598 1.00 97.94 115 PHE A C 1
ATOM 880 O O . PHE A 1 115 ? -17.062 4.003 9.069 1.00 97.94 115 PHE A O 1
ATOM 887 N N . GLN A 1 116 ? -15.758 5.826 8.916 1.00 97.31 116 GLN A N 1
ATOM 888 C CA . GLN A 1 116 ? -15.360 5.633 7.525 1.00 97.31 116 GLN A CA 1
ATOM 889 C C . GLN A 1 116 ? -13.864 5.950 7.397 1.00 97.31 116 GLN A C 1
ATOM 891 O O . GLN A 1 116 ? -13.462 7.060 7.764 1.00 97.31 116 GLN A O 1
ATOM 896 N N . PRO A 1 117 ? -13.034 5.012 6.904 1.00 96.50 117 PRO A N 1
ATOM 897 C CA . PRO A 1 117 ? -11.618 5.273 6.679 1.00 96.50 117 PRO A CA 1
ATOM 898 C C . PRO A 1 117 ? -11.453 6.326 5.581 1.00 96.50 117 PRO A C 1
ATOM 900 O O . PRO A 1 117 ? -12.195 6.341 4.597 1.00 96.50 117 PRO A O 1
ATOM 903 N N . ARG A 1 118 ? -10.471 7.216 5.733 1.00 94.19 118 ARG A N 1
ATOM 904 C CA . ARG A 1 118 ? -10.255 8.314 4.785 1.00 94.19 118 ARG A CA 1
ATOM 905 C C . ARG A 1 118 ? -9.559 7.832 3.519 1.00 94.19 118 ARG A C 1
ATOM 907 O O . ARG A 1 118 ? -9.866 8.322 2.435 1.00 94.19 118 ARG A O 1
ATOM 914 N N . GLY A 1 119 ? -8.599 6.917 3.670 1.00 88.00 119 GLY A N 1
ATOM 915 C CA . GLY A 1 119 ? -7.791 6.421 2.558 1.00 88.00 119 GLY A CA 1
ATOM 916 C C . GLY A 1 119 ? -8.452 5.283 1.787 1.00 88.00 119 GLY A C 1
ATOM 917 O O . GLY A 1 119 ? -8.172 5.109 0.605 1.00 88.00 119 GLY A O 1
ATOM 918 N N . GLY A 1 120 ? -9.299 4.489 2.450 1.00 93.19 120 GLY A N 1
ATOM 919 C CA . GLY A 1 120 ? -9.951 3.317 1.857 1.00 93.19 120 GLY A CA 1
ATOM 920 C C . GLY A 1 120 ? -8.988 2.231 1.362 1.00 93.19 120 GLY A C 1
ATOM 921 O O . GLY A 1 120 ? -9.440 1.234 0.826 1.00 93.19 120 GLY A O 1
ATOM 922 N N . ALA A 1 121 ? -7.673 2.377 1.531 1.00 95.31 121 ALA A N 1
ATOM 923 C CA . ALA A 1 121 ? -6.688 1.424 1.020 1.00 95.31 121 ALA A CA 1
ATOM 924 C C . ALA A 1 121 ? -6.650 0.101 1.808 1.00 95.31 121 ALA A C 1
ATOM 926 O O . ALA A 1 121 ? -6.061 -0.863 1.328 1.00 95.31 121 ALA A O 1
ATOM 927 N N . TYR A 1 122 ? -7.281 0.067 2.985 1.00 97.25 122 TYR A N 1
ATOM 928 C CA . TYR A 1 122 ? -7.230 -1.033 3.944 1.00 97.25 122 TYR A CA 1
ATOM 929 C C . TYR A 1 122 ? -8.613 -1.589 4.230 1.00 97.25 122 TYR A C 1
ATOM 931 O O . TYR A 1 122 ? -9.580 -0.834 4.359 1.00 97.25 122 TYR A O 1
ATOM 939 N N . THR A 1 123 ? -8.676 -2.906 4.397 1.00 98.12 123 THR A N 1
ATOM 940 C CA . THR A 1 123 ? -9.824 -3.562 5.009 1.00 98.12 123 THR A CA 1
ATOM 941 C C . THR A 1 123 ? -9.689 -3.399 6.520 1.00 98.12 123 THR A C 1
ATOM 943 O O . THR A 1 123 ? -8.707 -3.849 7.111 1.00 98.12 123 THR A O 1
ATOM 946 N N . VAL A 1 124 ? -10.644 -2.712 7.146 1.00 98.31 124 VAL A N 1
ATOM 947 C CA . VAL A 1 124 ? -10.621 -2.437 8.590 1.00 98.31 124 VAL A CA 1
ATOM 948 C C . VAL A 1 124 ? -11.568 -3.394 9.295 1.00 98.31 124 VAL A C 1
ATOM 950 O O . VAL A 1 124 ? -12.758 -3.382 9.003 1.00 98.31 124 VAL A O 1
ATOM 953 N N . TYR A 1 125 ? -11.052 -4.177 10.236 1.00 98.56 125 TYR A N 1
ATOM 954 C CA . TYR A 1 125 ? -11.787 -5.124 11.071 1.00 98.56 125 TYR A CA 1
ATOM 955 C C . TYR A 1 125 ? -11.896 -4.597 12.500 1.00 98.56 125 TYR A C 1
ATOM 957 O O . TYR A 1 125 ? -10.882 -4.241 13.095 1.00 98.56 125 TYR A O 1
ATOM 965 N N . LEU A 1 126 ? -13.097 -4.595 13.074 1.00 98.25 126 LEU A N 1
ATOM 966 C CA . LEU A 1 126 ? -13.344 -4.287 14.493 1.00 98.25 126 LEU A CA 1
ATOM 967 C C . LEU A 1 126 ? -13.943 -5.487 15.248 1.00 98.25 126 LEU A C 1
ATOM 969 O O . LEU A 1 126 ? -13.721 -5.651 16.446 1.00 98.25 126 LEU A O 1
ATOM 973 N N . GLY A 1 127 ? -14.645 -6.367 14.533 1.00 96.38 127 GLY A N 1
ATOM 974 C CA . GLY A 1 127 ? -15.119 -7.667 15.008 1.00 96.38 127 GLY A CA 1
ATOM 975 C C . GLY A 1 127 ? -14.997 -8.722 13.908 1.00 96.38 127 GLY A C 1
ATOM 976 O O . GLY A 1 127 ? -14.629 -8.401 12.781 1.00 96.38 127 GLY A O 1
ATOM 977 N N . ALA A 1 128 ? -15.316 -9.981 14.223 1.00 93.75 128 ALA A N 1
ATOM 978 C CA . ALA A 1 128 ? -15.252 -11.080 13.249 1.00 93.75 128 ALA A CA 1
ATOM 979 C C . ALA A 1 128 ? -16.123 -10.816 12.003 1.00 93.75 128 ALA A C 1
ATOM 981 O O . ALA A 1 128 ? -15.677 -11.039 10.882 1.00 93.75 128 ALA A O 1
ATOM 982 N N . ASP A 1 129 ? -17.319 -10.261 12.215 1.00 96.69 129 ASP A N 1
ATOM 983 C CA . ASP A 1 129 ? -18.289 -9.936 11.161 1.00 96.69 129 ASP A CA 1
ATOM 984 C C . ASP A 1 129 ? -18.466 -8.419 10.951 1.00 96.69 129 ASP A C 1
ATOM 986 O O . ASP A 1 129 ? -19.347 -7.989 10.208 1.00 96.69 129 ASP A O 1
ATOM 990 N N . ASP A 1 130 ? -17.651 -7.593 11.616 1.00 98.06 130 ASP A N 1
ATOM 991 C CA . ASP A 1 130 ? -17.745 -6.131 11.569 1.00 98.06 130 ASP A CA 1
ATOM 992 C C . ASP A 1 130 ? -16.487 -5.549 10.928 1.00 98.06 130 ASP A C 1
ATOM 994 O O . ASP A 1 130 ? -15.455 -5.359 11.585 1.00 98.06 130 ASP A O 1
ATOM 998 N N . TYR A 1 131 ? -16.578 -5.316 9.618 1.00 98.25 131 TYR A N 1
ATOM 999 C CA . TYR A 1 131 ? -15.478 -4.814 8.808 1.00 98.25 131 TYR A CA 1
ATOM 1000 C C . TYR A 1 131 ? -15.937 -3.847 7.713 1.00 98.25 131 TYR A C 1
ATOM 1002 O O . TYR A 1 131 ? -17.074 -3.888 7.240 1.00 98.25 131 TYR A O 1
ATOM 1010 N N . ILE A 1 132 ? -15.017 -2.982 7.285 1.00 98.12 132 ILE A N 1
ATOM 1011 C CA . ILE A 1 132 ? -15.169 -2.110 6.117 1.00 98.12 132 ILE A CA 1
ATOM 1012 C C . ILE A 1 132 ? -14.174 -2.586 5.056 1.00 98.12 132 ILE A C 1
ATOM 1014 O O . ILE A 1 132 ? -12.972 -2.568 5.329 1.00 98.12 132 ILE A O 1
ATOM 1018 N N . PRO A 1 133 ? -14.634 -3.015 3.868 1.00 98.00 133 PRO A N 1
ATOM 1019 C CA . PRO A 1 133 ? -13.744 -3.466 2.807 1.00 98.00 133 PRO A CA 1
ATOM 1020 C C . PRO A 1 133 ? -12.925 -2.310 2.229 1.00 98.00 133 PRO A C 1
ATOM 1022 O O . PRO A 1 133 ? -13.394 -1.170 2.159 1.00 98.00 133 PRO A O 1
ATOM 1025 N N . ALA A 1 134 ? -11.715 -2.623 1.770 1.00 97.19 134 ALA A N 1
ATOM 1026 C CA . ALA A 1 134 ? -10.878 -1.680 1.048 1.00 97.19 134 ALA A CA 1
ATOM 1027 C C . ALA A 1 134 ? -11.509 -1.297 -0.301 1.00 97.19 134 ALA A C 1
ATOM 1029 O O . ALA A 1 134 ? -12.229 -2.076 -0.926 1.00 97.19 134 ALA A O 1
ATOM 1030 N N . ILE A 1 135 ? -11.177 -0.109 -0.794 1.00 95.69 135 ILE A N 1
ATOM 1031 C CA . ILE A 1 135 ? -11.427 0.346 -2.157 1.00 95.69 135 ILE A CA 1
ATOM 1032 C C . ILE A 1 135 ? -10.066 0.556 -2.821 1.00 95.69 135 ILE A C 1
ATOM 1034 O O . ILE A 1 135 ? -9.361 1.525 -2.535 1.00 95.69 135 ILE A O 1
ATOM 1038 N N . ARG A 1 136 ? -9.695 -0.350 -3.727 1.00 92.00 136 ARG A N 1
ATOM 1039 C CA . ARG A 1 136 ? -8.449 -0.290 -4.502 1.00 92.00 136 ARG A CA 1
ATOM 1040 C C . ARG A 1 136 ? -8.792 -0.225 -5.981 1.00 92.00 136 ARG A C 1
ATOM 1042 O O . ARG A 1 136 ? -9.580 -1.023 -6.472 1.00 92.00 136 ARG A O 1
ATOM 1049 N N . ASP A 1 137 ? -8.269 0.788 -6.667 1.00 90.62 137 ASP A N 1
ATOM 1050 C CA . ASP A 1 137 ? -8.508 1.023 -8.099 1.00 90.62 137 ASP A CA 1
ATOM 1051 C C . ASP A 1 137 ? -10.003 1.072 -8.484 1.00 90.62 137 ASP A C 1
ATOM 1053 O O . ASP A 1 137 ? -10.419 0.642 -9.558 1.00 90.62 137 ASP A O 1
ATOM 1057 N N . GLY A 1 138 ? -10.835 1.603 -7.578 1.00 93.50 138 GLY A N 1
ATOM 1058 C CA . GLY A 1 138 ? -12.289 1.698 -7.748 1.00 93.50 138 GLY A CA 1
ATOM 1059 C C . GLY A 1 138 ? -13.050 0.390 -7.503 1.00 93.50 138 GLY A C 1
ATOM 1060 O O . GLY A 1 138 ? -14.271 0.373 -7.639 1.00 93.50 138 GLY A O 1
ATOM 1061 N N . GLN A 1 139 ? -12.359 -0.686 -7.123 1.00 96.44 139 GLN A N 1
ATOM 1062 C CA . GLN A 1 139 ? -12.957 -1.969 -6.777 1.00 96.44 139 GLN A CA 1
ATOM 1063 C C . GLN A 1 139 ? -12.965 -2.183 -5.267 1.00 96.44 139 GLN A C 1
ATOM 1065 O O . GLN A 1 139 ? -12.005 -1.862 -4.568 1.00 96.44 139 GLN A O 1
ATOM 1070 N N . THR A 1 140 ? -14.062 -2.747 -4.770 1.00 97.06 140 THR A N 1
ATOM 1071 C CA . THR A 1 140 ? -14.158 -3.205 -3.387 1.00 97.06 140 THR A CA 1
ATOM 1072 C C . THR A 1 140 ? -13.381 -4.507 -3.241 1.00 97.06 140 THR A C 1
ATOM 1074 O O . THR A 1 140 ? -13.684 -5.481 -3.927 1.00 97.06 140 THR A O 1
ATOM 1077 N N . VAL A 1 141 ? -12.393 -4.524 -2.351 1.00 96.75 141 VAL A N 1
ATOM 1078 C CA . VAL A 1 141 ? -11.576 -5.703 -2.058 1.00 96.75 141 VAL A CA 1
ATOM 1079 C C . VAL A 1 141 ? -11.649 -6.001 -0.567 1.00 96.75 141 VAL A C 1
ATOM 1081 O O . VAL A 1 141 ? -11.577 -5.095 0.260 1.00 96.75 141 VAL A O 1
ATOM 1084 N N . THR A 1 142 ? -11.818 -7.273 -0.223 1.00 97.44 142 THR A N 1
ATOM 1085 C CA . THR A 1 142 ? -11.863 -7.740 1.165 1.00 97.44 142 THR A CA 1
ATOM 1086 C C . THR A 1 142 ? -10.657 -8.628 1.409 1.00 97.44 142 THR A C 1
ATOM 1088 O O . THR A 1 142 ? -10.628 -9.776 0.971 1.00 97.44 142 THR A O 1
ATOM 1091 N N . ASP A 1 143 ? -9.649 -8.070 2.073 1.00 96.75 143 ASP A N 1
ATOM 1092 C CA . ASP A 1 143 ? -8.430 -8.793 2.428 1.00 96.75 143 ASP A CA 1
ATOM 1093 C C . ASP A 1 143 ? -8.696 -9.673 3.645 1.00 96.75 143 ASP A C 1
ATOM 1095 O O . ASP A 1 143 ? -9.035 -9.169 4.712 1.00 96.75 143 ASP A O 1
ATOM 1099 N N . ALA A 1 144 ? -8.564 -10.990 3.484 1.00 96.38 144 ALA A N 1
ATOM 1100 C CA . ALA A 1 144 ? -8.828 -11.929 4.564 1.00 96.38 144 ALA A CA 1
ATOM 1101 C C . ALA A 1 144 ? -7.826 -11.741 5.710 1.00 96.38 144 ALA A C 1
ATOM 1103 O O . ALA A 1 144 ? -6.615 -11.697 5.501 1.00 96.38 144 ALA A O 1
ATOM 1104 N N . LEU A 1 145 ? -8.340 -11.683 6.936 1.00 96.69 145 LEU A N 1
ATOM 1105 C CA . LEU A 1 145 ? -7.508 -11.619 8.127 1.00 96.69 145 LEU A CA 1
ATOM 1106 C C . LEU A 1 145 ? -6.769 -12.961 8.331 1.00 96.69 145 LEU A C 1
ATOM 1108 O O . LEU A 1 145 ? -7.425 -14.009 8.327 1.00 96.69 145 LEU A O 1
ATOM 1112 N N . PRO A 1 146 ? -5.437 -12.969 8.537 1.00 96.12 146 PRO A N 1
ATOM 1113 C CA . PRO A 1 146 ? -4.707 -14.199 8.820 1.00 96.12 146 PRO A CA 1
ATOM 1114 C C . PRO A 1 146 ? -5.212 -14.935 10.066 1.00 96.12 146 PRO A C 1
ATOM 1116 O O . PRO A 1 146 ? -5.677 -14.305 11.024 1.00 96.12 146 PRO A O 1
ATOM 1119 N N . PRO A 1 147 ? -5.085 -16.273 10.099 1.00 96.44 147 PRO A N 1
ATOM 1120 C CA . PRO A 1 147 ? -5.480 -17.057 11.259 1.00 96.44 147 PRO A CA 1
ATOM 1121 C C . PRO A 1 147 ? -4.687 -16.639 12.506 1.00 96.44 147 PRO A C 1
ATOM 1123 O O . PRO A 1 147 ? -3.486 -16.386 12.441 1.00 96.44 147 PRO A O 1
ATOM 1126 N N . GLY A 1 148 ? -5.363 -16.599 13.656 1.00 96.19 148 GLY A N 1
ATOM 1127 C CA . GLY A 1 148 ? -4.773 -16.222 14.947 1.00 96.19 148 GLY A CA 1
ATOM 1128 C C . GLY A 1 148 ? -4.907 -14.740 15.306 1.00 96.19 148 GLY A C 1
ATOM 1129 O O . GLY A 1 148 ? -4.653 -14.371 16.452 1.00 96.19 148 GLY A O 1
ATOM 1130 N N . LEU A 1 149 ? -5.353 -13.895 14.373 1.00 97.19 149 LEU A N 1
ATOM 1131 C CA . LEU A 1 149 ? -5.791 -12.538 14.686 1.00 97.19 149 LEU A CA 1
ATOM 1132 C C . LEU A 1 149 ? -7.292 -12.547 14.981 1.00 97.19 149 LEU A C 1
ATOM 1134 O O . LEU A 1 149 ? -8.095 -13.081 14.216 1.00 97.19 149 LEU A O 1
ATOM 1138 N N . HIS A 1 150 ? -7.668 -11.968 16.117 1.00 97.06 150 HIS A N 1
ATOM 1139 C CA . HIS A 1 150 ? -9.028 -12.035 16.641 1.00 97.06 150 HIS A CA 1
ATOM 1140 C C . HIS A 1 150 ? -9.529 -10.622 16.950 1.00 97.06 150 HIS A C 1
ATOM 1142 O O . HIS A 1 150 ? -9.364 -10.160 18.082 1.00 97.06 150 HIS A O 1
ATOM 1148 N N . PRO A 1 151 ? -10.113 -9.910 15.964 1.00 97.69 151 PRO A N 1
ATOM 1149 C CA . PRO A 1 151 ? -10.769 -8.636 16.216 1.00 97.69 151 PRO A CA 1
ATOM 1150 C C . PRO A 1 151 ? -11.843 -8.855 17.270 1.00 97.69 151 PRO A C 1
ATOM 1152 O O . PRO A 1 151 ? -12.634 -9.802 17.200 1.00 97.69 151 PRO A O 1
ATOM 1155 N N . LYS A 1 152 ? -11.832 -7.999 18.282 1.00 97.69 152 LYS A N 1
ATOM 1156 C CA . LYS A 1 152 ? -12.676 -8.146 19.458 1.00 97.69 152 LYS A CA 1
ATOM 1157 C C . LYS A 1 152 ? -13.317 -6.812 19.748 1.00 97.69 152 LYS A C 1
ATOM 1159 O O . LYS A 1 152 ? -12.638 -5.796 19.802 1.00 97.69 152 LYS A O 1
ATOM 1164 N N . ILE A 1 153 ? -14.609 -6.842 20.022 1.00 98.12 153 ILE A N 1
ATOM 1165 C CA . ILE A 1 153 ? -15.333 -5.699 20.549 1.00 98.12 153 ILE A CA 1
ATOM 1166 C C . ILE A 1 153 ? -16.219 -6.171 21.695 1.00 98.12 153 ILE A C 1
ATOM 1168 O O . ILE A 1 153 ? -17.033 -7.080 21.538 1.00 98.12 153 ILE A O 1
ATOM 1172 N N . THR A 1 154 ? -16.019 -5.588 22.870 1.00 98.12 154 THR A N 1
ATOM 1173 C CA . THR A 1 154 ? -16.877 -5.754 24.047 1.00 98.12 154 THR A CA 1
ATOM 1174 C C . THR A 1 154 ? -17.264 -4.371 24.567 1.00 98.12 154 THR A C 1
ATOM 1176 O O . THR A 1 154 ? -16.732 -3.365 24.093 1.00 98.12 154 THR A O 1
ATOM 1179 N N . PRO A 1 155 ? -18.193 -4.265 25.530 1.00 98.06 155 PRO A N 1
ATOM 1180 C CA . PRO A 1 155 ? -18.502 -2.971 26.131 1.00 98.06 155 PRO A CA 1
ATOM 1181 C C . PRO A 1 155 ? -17.275 -2.276 26.747 1.00 98.06 155 PRO A C 1
ATOM 1183 O O . PRO A 1 155 ? -17.183 -1.050 26.718 1.00 98.06 155 PRO A O 1
ATOM 1186 N N . GLU A 1 156 ? -16.314 -3.049 27.256 1.00 98.19 156 GLU A N 1
ATOM 1187 C CA . GLU A 1 156 ? -15.186 -2.566 28.055 1.00 98.19 156 GLU A CA 1
ATOM 1188 C C . GLU A 1 156 ? -13.895 -2.361 27.263 1.00 98.19 156 GLU A C 1
ATOM 1190 O O . GLU A 1 156 ? -13.096 -1.509 27.662 1.00 98.19 156 GLU A O 1
ATOM 1195 N N . SER A 1 157 ? -13.684 -3.113 26.177 1.00 98.31 157 SER A N 1
ATOM 1196 C CA . SER A 1 157 ? -12.476 -3.038 25.349 1.00 98.31 157 SER A CA 1
ATOM 1197 C C . SER A 1 157 ? -12.744 -3.359 23.880 1.00 98.31 157 SER A C 1
ATOM 1199 O O . SER A 1 157 ? -13.752 -3.970 23.519 1.00 98.31 157 SER A O 1
ATOM 1201 N N . PHE A 1 158 ? -11.822 -2.950 23.010 1.00 98.44 158 PHE A N 1
ATOM 1202 C CA . PHE A 1 158 ? -11.840 -3.345 21.609 1.00 98.44 158 PHE A CA 1
ATOM 1203 C C . PHE A 1 158 ? -10.424 -3.556 21.067 1.00 98.44 158 PHE A C 1
ATOM 1205 O O . PHE A 1 158 ? -9.443 -3.037 21.595 1.00 98.44 158 PHE A O 1
ATOM 1212 N N . THR A 1 159 ? -10.323 -4.324 19.992 1.00 98.50 159 THR A N 1
ATOM 1213 C CA . THR A 1 159 ? -9.105 -4.531 19.215 1.00 98.50 159 THR A CA 1
ATOM 1214 C C . THR A 1 159 ? -9.489 -4.562 17.749 1.00 98.50 159 THR A C 1
ATOM 1216 O O . THR A 1 159 ? -10.292 -5.399 17.333 1.00 98.50 159 THR A O 1
ATOM 1219 N N . ALA A 1 160 ? -8.916 -3.642 16.983 1.00 98.50 160 ALA A N 1
ATOM 1220 C CA . ALA A 1 160 ? -9.158 -3.501 15.560 1.00 98.50 160 ALA A CA 1
ATOM 1221 C C . ALA A 1 160 ? -7.888 -3.774 14.755 1.00 98.50 160 ALA A C 1
ATOM 1223 O O . ALA A 1 160 ? -6.775 -3.558 15.241 1.00 98.50 160 ALA A O 1
ATOM 1224 N N . TYR A 1 161 ? -8.073 -4.205 13.511 1.00 98.44 161 TYR A N 1
ATOM 1225 C CA . TYR A 1 161 ? -7.000 -4.473 12.563 1.00 98.44 161 TYR A CA 1
ATOM 1226 C C . TYR A 1 161 ? -7.243 -3.726 11.253 1.00 98.44 161 TYR A C 1
ATOM 1228 O O . TYR A 1 161 ? -8.380 -3.621 10.802 1.00 98.44 161 TYR A O 1
ATOM 1236 N N . ALA A 1 162 ? -6.180 -3.233 10.628 1.00 98.19 162 ALA A N 1
ATOM 1237 C CA . ALA A 1 162 ? -6.189 -2.769 9.246 1.00 98.19 162 ALA A CA 1
ATOM 1238 C C . ALA A 1 162 ? -5.298 -3.704 8.428 1.00 98.19 162 ALA A C 1
ATOM 1240 O O . ALA A 1 162 ? -4.142 -3.913 8.792 1.00 98.19 162 ALA A O 1
ATOM 1241 N N . VAL A 1 163 ? -5.849 -4.269 7.356 1.00 97.62 163 VAL A N 1
ATOM 1242 C CA . VAL A 1 163 ? -5.197 -5.279 6.514 1.00 97.62 163 VAL A CA 1
ATOM 1243 C C . VAL A 1 163 ? -5.196 -4.792 5.072 1.00 97.62 163 VAL A C 1
ATOM 1245 O O . VAL A 1 163 ? -6.241 -4.369 4.569 1.00 97.62 163 VAL A O 1
ATOM 1248 N N . ALA A 1 164 ? -4.047 -4.843 4.404 1.00 96.25 164 ALA A N 1
ATOM 1249 C CA . ALA A 1 164 ? -3.973 -4.653 2.960 1.00 96.25 164 ALA A CA 1
ATOM 1250 C C . ALA A 1 164 ? -2.764 -5.364 2.363 1.00 96.25 164 ALA A C 1
ATOM 1252 O O . ALA A 1 164 ? -1.721 -5.467 2.989 1.00 96.25 164 ALA A O 1
ATOM 1253 N N . ASN A 1 165 ? -2.903 -5.744 1.100 1.00 94.50 165 ASN A N 1
ATOM 1254 C CA . ASN A 1 165 ? -1.780 -6.056 0.231 1.00 94.50 165 ASN A CA 1
ATOM 1255 C C . ASN A 1 165 ? -1.373 -4.778 -0.528 1.00 94.50 165 ASN A C 1
ATOM 1257 O O . ASN A 1 165 ? -2.143 -4.290 -1.376 1.00 94.50 165 ASN A O 1
ATOM 1261 N N . LEU A 1 166 ? -0.215 -4.202 -0.189 1.00 90.50 166 LEU A N 1
ATOM 1262 C CA . LEU A 1 166 ? 0.224 -2.910 -0.725 1.00 90.50 166 LEU A CA 1
ATOM 1263 C C . LEU A 1 166 ? 1.076 -3.002 -1.989 1.00 90.50 166 LEU A C 1
ATOM 1265 O O . LEU A 1 166 ? 1.037 -2.058 -2.789 1.00 90.50 166 LEU A O 1
ATOM 1269 N N . ASP A 1 167 ? 1.823 -4.085 -2.180 1.00 89.12 167 ASP A N 1
ATOM 1270 C CA . ASP A 1 167 ? 2.798 -4.234 -3.262 1.00 89.12 167 ASP A CA 1
ATOM 1271 C C . ASP A 1 167 ? 2.434 -5.312 -4.303 1.00 89.12 167 ASP A C 1
ATOM 1273 O O . ASP A 1 167 ? 3.055 -5.375 -5.369 1.00 89.12 167 ASP A O 1
ATOM 1277 N N . GLY A 1 168 ? 1.346 -6.046 -4.069 1.00 87.75 168 GLY A N 1
ATOM 1278 C CA . GLY A 1 168 ? 0.765 -7.024 -4.984 1.00 87.75 168 GLY A CA 1
ATOM 1279 C C . GLY A 1 168 ? 1.334 -8.432 -4.835 1.00 87.75 168 GLY A C 1
ATOM 1280 O O . GLY A 1 168 ? 1.106 -9.256 -5.725 1.00 87.75 168 GLY A O 1
ATOM 1281 N N . ASP A 1 169 ? 2.075 -8.712 -3.767 1.00 90.56 169 ASP A N 1
ATOM 1282 C CA . ASP A 1 169 ? 2.585 -10.045 -3.463 1.00 90.56 169 ASP A CA 1
ATOM 1283 C C . ASP A 1 169 ? 1.558 -10.865 -2.630 1.00 90.56 169 ASP A C 1
ATOM 1285 O O . ASP A 1 169 ? 0.413 -10.439 -2.490 1.00 90.56 169 ASP A O 1
ATOM 1289 N N . PRO A 1 170 ? 1.819 -12.115 -2.209 1.00 89.69 170 PRO A N 1
ATOM 1290 C CA . PRO A 1 170 ? 0.847 -12.888 -1.431 1.00 89.69 170 PRO A CA 1
ATOM 1291 C C . PRO A 1 170 ? 0.816 -12.531 0.066 1.00 89.69 170 PRO A C 1
ATOM 1293 O O . PRO A 1 170 ? -0.008 -13.096 0.790 1.00 89.69 170 PRO A O 1
ATOM 1296 N N . GLU A 1 171 ? 1.713 -11.667 0.535 1.00 93.94 171 GLU A N 1
ATOM 1297 C CA . GLU A 1 171 ? 1.798 -11.227 1.921 1.00 93.94 171 GLU A CA 1
ATOM 1298 C C . GLU A 1 171 ? 0.854 -10.031 2.164 1.00 93.94 171 GLU A C 1
ATOM 1300 O O . GLU A 1 171 ? 0.238 -9.466 1.253 1.00 93.94 171 GLU A O 1
ATOM 1305 N N . LEU A 1 172 ? 0.573 -9.776 3.441 1.00 95.38 172 LEU A N 1
ATOM 1306 C CA . LEU A 1 172 ? -0.342 -8.725 3.870 1.00 95.38 172 LEU A CA 1
ATOM 1307 C C . LEU A 1 172 ? 0.362 -7.873 4.916 1.00 95.38 172 LEU A C 1
ATOM 1309 O O . LEU A 1 172 ? 0.784 -8.396 5.954 1.00 95.38 172 LEU A O 1
ATOM 1313 N N . ASP A 1 173 ? 0.357 -6.560 4.716 1.00 95.81 173 ASP A N 1
ATOM 1314 C CA . ASP A 1 173 ? 0.690 -5.622 5.770 1.00 95.81 173 ASP A CA 1
ATOM 1315 C C . ASP A 1 173 ? -0.480 -5.534 6.769 1.00 95.81 173 ASP A C 1
ATOM 1317 O O . ASP A 1 173 ? -1.654 -5.367 6.393 1.00 95.81 173 ASP A O 1
ATOM 1321 N N . ILE A 1 174 ? -0.169 -5.612 8.068 1.00 97.31 174 ILE A N 1
ATOM 1322 C CA . ILE A 1 174 ? -1.188 -5.645 9.127 1.00 97.31 174 ILE A CA 1
ATOM 1323 C C . ILE A 1 174 ? -0.854 -4.691 10.256 1.00 97.31 174 ILE A C 1
ATOM 1325 O O . ILE A 1 174 ? 0.146 -4.851 10.956 1.00 97.31 174 ILE A O 1
ATOM 1329 N N . TRP A 1 175 ? -1.778 -3.777 10.533 1.00 97.81 175 TRP A N 1
ATOM 1330 C CA . TRP A 1 175 ? -1.743 -2.924 11.714 1.00 97.81 175 TRP A CA 1
ATOM 1331 C C . TRP A 1 175 ? -2.823 -3.333 12.697 1.00 97.81 175 TRP A C 1
ATOM 1333 O O . TRP A 1 175 ? -3.914 -3.730 12.297 1.00 97.81 175 TRP A O 1
ATOM 1343 N N . SER A 1 176 ? -2.543 -3.180 13.986 1.00 98.25 176 SER A N 1
ATOM 1344 C CA . SER A 1 176 ? -3.529 -3.325 15.053 1.00 98.25 176 SER A CA 1
ATOM 1345 C C . SER A 1 176 ? -3.598 -2.071 15.909 1.00 98.25 176 SER A C 1
ATOM 1347 O O . SER A 1 176 ? -2.576 -1.420 16.123 1.00 98.25 176 SER A O 1
ATOM 1349 N N . VAL A 1 177 ? -4.778 -1.787 16.452 1.00 98.56 177 VAL A N 1
ATOM 1350 C CA . VAL A 1 177 ? -4.985 -0.810 17.526 1.00 98.56 177 VAL A CA 1
ATOM 1351 C C . VAL A 1 177 ? -5.889 -1.415 18.593 1.00 98.56 177 VAL A C 1
ATOM 1353 O O . VAL A 1 177 ? -6.866 -2.091 18.266 1.00 98.56 177 VAL A O 1
ATOM 1356 N N . ASP A 1 178 ? -5.570 -1.177 19.858 1.00 98.50 178 ASP A N 1
ATOM 1357 C CA . ASP A 1 178 ? -6.412 -1.551 20.995 1.00 98.50 178 ASP A CA 1
ATOM 1358 C C . ASP A 1 178 ? -7.050 -0.322 21.670 1.00 98.50 178 ASP A C 1
ATOM 1360 O O . ASP A 1 178 ? -6.869 0.826 21.250 1.00 98.50 178 ASP A O 1
ATOM 1364 N N . ASP A 1 179 ? -7.833 -0.552 22.719 1.00 98.12 179 ASP A N 1
ATOM 1365 C CA . ASP A 1 179 ? -8.533 0.487 23.473 1.00 98.12 179 ASP A CA 1
ATOM 1366 C C . ASP A 1 179 ? -7.591 1.426 24.250 1.00 98.12 179 ASP A C 1
ATOM 1368 O O . ASP A 1 179 ? -7.920 2.606 24.474 1.00 98.12 179 ASP A O 1
ATOM 1372 N N . THR A 1 180 ? -6.386 0.950 24.584 1.00 98.12 180 THR A N 1
ATOM 1373 C CA . THR A 1 180 ? -5.331 1.763 25.210 1.00 98.12 180 THR A CA 1
ATOM 1374 C C . THR A 1 180 ? -4.791 2.816 24.239 1.00 98.12 180 THR A C 1
ATOM 1376 O O . THR A 1 180 ? -4.463 3.939 24.641 1.00 98.12 180 THR A O 1
ATOM 1379 N N . GLY A 1 181 ? -4.864 2.520 22.941 1.00 97.50 181 GLY A N 1
ATOM 1380 C CA . GLY A 1 181 ? -4.387 3.362 21.851 1.00 97.50 181 GLY A CA 1
ATOM 1381 C C . GLY A 1 181 ? -3.012 2.961 21.329 1.00 97.50 181 GLY A C 1
ATOM 1382 O O . GLY A 1 181 ? -2.425 3.716 20.551 1.00 97.50 181 GLY A O 1
ATOM 1383 N N . ASP A 1 182 ? -2.521 1.785 21.720 1.00 97.88 182 ASP A N 1
ATOM 1384 C CA . ASP A 1 182 ? -1.282 1.217 21.210 1.00 97.88 182 ASP A CA 1
ATOM 1385 C C . ASP A 1 182 ? -1.478 0.753 19.764 1.00 97.88 182 ASP A C 1
ATOM 1387 O O . ASP A 1 182 ? -2.223 -0.188 19.482 1.00 97.88 182 ASP A O 1
ATOM 1391 N N . ILE A 1 183 ? -0.782 1.408 18.831 1.00 97.38 183 ILE A N 1
ATOM 1392 C CA . ILE A 1 183 ? -0.785 1.042 17.410 1.00 97.38 183 ILE A CA 1
ATOM 1393 C C . ILE A 1 183 ? 0.478 0.249 17.095 1.00 97.38 183 ILE A C 1
ATOM 1395 O O . ILE A 1 183 ? 1.590 0.739 17.298 1.00 97.38 183 ILE A O 1
ATOM 1399 N N . LYS A 1 184 ? 0.314 -0.965 16.564 1.00 96.94 184 LYS A N 1
ATOM 1400 C CA . LYS A 1 184 ? 1.419 -1.874 16.225 1.00 96.94 184 LYS A CA 1
ATOM 1401 C C . LYS A 1 184 ? 1.337 -2.284 14.762 1.00 96.94 184 LYS A C 1
ATOM 1403 O O . LYS A 1 184 ? 0.258 -2.599 14.272 1.00 96.94 184 LYS A O 1
ATOM 1408 N N . HIS A 1 185 ? 2.481 -2.291 14.084 1.00 95.38 185 HIS A N 1
ATOM 1409 C CA . HIS A 1 185 ? 2.637 -2.881 12.756 1.00 95.38 185 HIS A CA 1
ATOM 1410 C C . HIS A 1 185 ? 3.060 -4.342 12.960 1.00 95.38 185 HIS A C 1
ATOM 1412 O O . HIS A 1 185 ? 4.203 -4.604 13.328 1.00 95.38 185 HIS A O 1
ATOM 1418 N N . LEU A 1 186 ? 2.104 -5.268 12.867 1.00 95.94 186 LEU A N 1
ATOM 1419 C CA . LEU A 1 186 ? 2.282 -6.676 13.234 1.00 95.94 186 LEU A CA 1
ATOM 1420 C C . LEU A 1 186 ? 3.055 -7.459 12.175 1.00 95.94 186 LEU A C 1
ATOM 1422 O O . LEU A 1 186 ? 3.914 -8.267 12.520 1.00 95.94 186 LEU A O 1
ATOM 1426 N N . ILE A 1 187 ? 2.745 -7.211 10.905 1.00 93.94 187 ILE A N 1
ATOM 1427 C CA . ILE A 1 187 ? 3.417 -7.804 9.750 1.00 93.94 187 ILE A CA 1
ATOM 1428 C C . ILE A 1 187 ? 3.745 -6.653 8.809 1.00 93.94 187 ILE A C 1
ATOM 1430 O O . ILE A 1 187 ? 2.835 -5.932 8.417 1.00 93.94 187 ILE A O 1
ATOM 1434 N N . ASN A 1 188 ? 5.035 -6.479 8.525 1.00 88.50 188 ASN A N 1
ATOM 1435 C CA . ASN A 1 188 ? 5.570 -5.529 7.554 1.00 88.50 188 ASN A CA 1
ATOM 1436 C C . ASN A 1 188 ? 6.325 -6.352 6.513 1.00 88.50 188 ASN A C 1
ATOM 1438 O O . ASN A 1 188 ? 7.485 -6.708 6.740 1.00 88.50 188 ASN A O 1
ATOM 1442 N N . ASP A 1 189 ? 5.642 -6.708 5.438 1.00 83.81 189 ASP A N 1
ATOM 1443 C CA . ASP A 1 189 ? 6.207 -7.481 4.332 1.00 83.81 189 ASP A CA 1
ATOM 1444 C C . ASP A 1 189 ? 7.125 -6.619 3.462 1.00 83.81 189 ASP A C 1
ATOM 1446 O O . ASP A 1 189 ? 8.113 -7.123 2.941 1.00 83.81 189 ASP A O 1
ATOM 1450 N N . VAL A 1 190 ? 6.904 -5.302 3.403 1.00 76.88 190 VAL A N 1
ATOM 1451 C CA . VAL A 1 190 ? 7.680 -4.374 2.577 1.00 76.88 190 VAL A CA 1
ATOM 1452 C C . VAL A 1 190 ? 9.122 -4.204 3.108 1.00 76.88 190 VAL A C 1
ATOM 1454 O O . VAL A 1 190 ? 9.392 -3.371 3.989 1.00 76.88 190 VAL A O 1
ATOM 1457 N N . PRO A 1 191 ? 10.129 -4.890 2.525 1.00 68.19 191 PRO A N 1
ATOM 1458 C CA . PRO A 1 191 ? 11.454 -5.009 3.139 1.00 68.19 191 PRO A CA 1
ATOM 1459 C C . PRO A 1 191 ? 12.301 -3.742 2.963 1.00 68.19 191 PRO A C 1
ATOM 1461 O O . PRO A 1 191 ? 13.272 -3.503 3.684 1.00 68.19 191 PRO A O 1
ATOM 1464 N N . TRP A 1 192 ? 11.954 -2.901 1.989 1.00 61.91 192 TRP A N 1
ATOM 1465 C CA . TRP A 1 192 ? 12.804 -1.807 1.531 1.00 61.91 192 TRP A CA 1
ATOM 1466 C C . TRP A 1 192 ? 12.553 -0.477 2.280 1.00 61.91 192 TRP A C 1
ATOM 1468 O O . TRP A 1 192 ? 13.378 0.434 2.183 1.00 61.91 192 TRP A O 1
ATOM 1478 N N . VAL A 1 193 ? 11.501 -0.368 3.110 1.00 55.62 193 VAL A N 1
ATOM 1479 C CA . VAL A 1 193 ? 11.265 0.815 3.975 1.00 55.62 193 VAL A CA 1
ATOM 1480 C C . VAL A 1 193 ? 12.237 0.855 5.165 1.00 55.62 193 VAL A C 1
ATOM 1482 O O . VAL A 1 193 ? 12.649 1.938 5.596 1.00 55.62 193 VAL A O 1
ATOM 1485 N N . ALA A 1 194 ? 12.699 -0.306 5.643 1.00 53.78 194 ALA A N 1
ATOM 1486 C CA . ALA A 1 194 ? 13.643 -0.403 6.761 1.00 53.78 194 ALA A CA 1
ATOM 1487 C C . ALA A 1 194 ? 14.971 0.339 6.498 1.00 53.78 194 ALA A C 1
ATOM 1489 O O . ALA A 1 194 ? 15.592 0.849 7.427 1.00 53.78 194 ALA A O 1
ATOM 1490 N N . LEU A 1 195 ? 15.374 0.492 5.231 1.00 52.28 195 LEU A N 1
ATOM 1491 C CA . LEU A 1 195 ? 16.591 1.218 4.847 1.00 52.28 195 LEU A CA 1
ATOM 1492 C C . LEU A 1 195 ? 16.474 2.746 4.981 1.00 52.28 195 LEU A C 1
ATOM 1494 O O . LEU A 1 195 ? 17.494 3.412 5.143 1.00 52.28 195 LEU A O 1
ATOM 1498 N N . ARG A 1 196 ? 15.26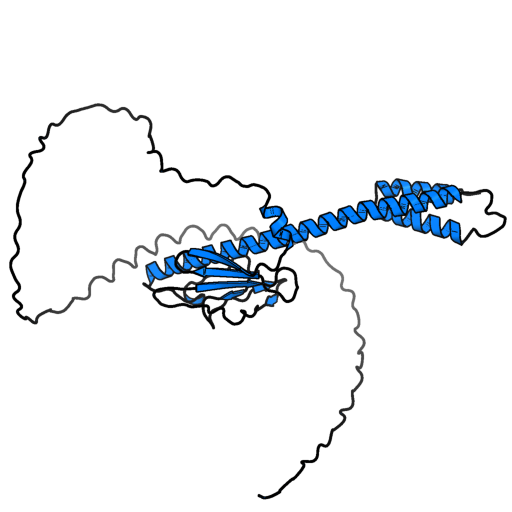1 3.322 4.956 1.00 51.16 196 ARG A N 1
ATOM 1499 C CA . ARG A 1 196 ? 15.054 4.767 5.187 1.00 51.16 196 ARG A CA 1
ATOM 1500 C C . ARG A 1 196 ? 14.780 5.113 6.648 1.00 51.16 196 ARG A C 1
ATOM 1502 O O . ARG A 1 196 ? 15.134 6.212 7.068 1.00 51.16 196 ARG A O 1
ATOM 1509 N N . ALA A 1 197 ? 14.215 4.191 7.429 1.00 48.09 197 ALA A N 1
ATOM 1510 C CA . ALA A 1 197 ? 13.960 4.400 8.859 1.00 48.09 197 ALA A CA 1
ATOM 1511 C C . ALA A 1 197 ? 15.249 4.501 9.707 1.00 48.09 197 ALA A C 1
ATOM 1513 O O . ALA A 1 197 ? 15.209 5.006 10.824 1.00 48.09 197 ALA A O 1
ATOM 1514 N N . VAL A 1 198 ? 16.404 4.092 9.162 1.00 45.81 198 VAL A N 1
ATOM 1515 C CA . VAL A 1 198 ? 17.734 4.266 9.784 1.00 45.81 198 VAL A CA 1
ATOM 1516 C C . VAL A 1 198 ? 18.367 5.632 9.438 1.00 45.81 198 VAL A C 1
ATOM 1518 O O . VAL A 1 198 ? 19.504 5.914 9.808 1.00 45.81 198 VAL A O 1
ATOM 1521 N N . SER A 1 199 ? 17.637 6.537 8.774 1.00 38.31 199 SER A N 1
ATOM 1522 C CA . SER A 1 199 ? 18.058 7.937 8.657 1.00 38.31 199 SER A CA 1
ATOM 1523 C C . SER A 1 199 ? 17.611 8.709 9.911 1.00 38.31 199 SER A C 1
ATOM 1525 O O . SER A 1 199 ? 16.424 8.714 10.237 1.00 38.31 199 SER A O 1
ATOM 1527 N N . PRO A 1 200 ? 18.533 9.342 10.656 1.00 43.25 200 PRO A N 1
ATOM 1528 C CA . PRO A 1 200 ? 18.361 9.638 12.070 1.00 43.25 200 PRO A CA 1
ATOM 1529 C C . PRO A 1 200 ? 17.409 10.815 12.287 1.00 43.25 200 PRO A C 1
ATOM 1531 O O . PRO A 1 200 ? 17.826 11.967 12.355 1.00 43.25 200 PRO A O 1
ATOM 1534 N N . SER A 1 201 ? 16.133 10.524 12.525 1.00 42.03 201 SER A N 1
ATOM 1535 C CA . SER A 1 201 ? 15.290 11.379 13.366 1.00 42.03 201 SER A CA 1
ATOM 1536 C C . SER A 1 201 ? 15.480 10.985 14.834 1.00 42.03 201 SER A C 1
ATOM 1538 O O . SER A 1 201 ? 14.532 10.709 15.564 1.00 42.03 201 SER A O 1
ATOM 1540 N N . GLY A 1 202 ? 16.740 10.964 15.273 1.00 44.75 202 GLY A N 1
ATOM 1541 C CA . GLY A 1 202 ? 17.114 10.972 16.680 1.00 44.75 202 GLY A CA 1
ATOM 1542 C C . GLY A 1 202 ? 16.899 12.367 17.254 1.00 44.75 202 G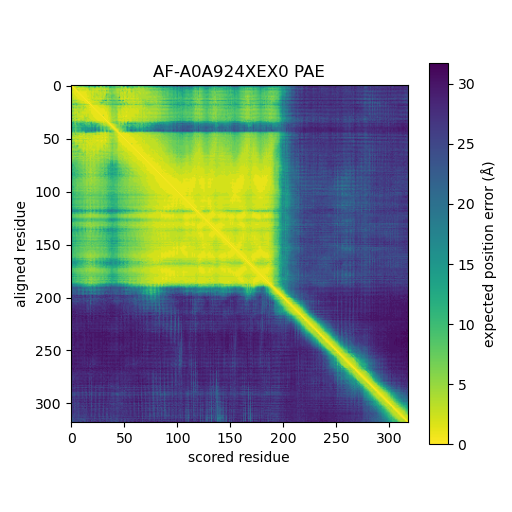LY A C 1
ATOM 1543 O O . GLY A 1 202 ? 17.856 13.081 17.534 1.00 44.75 202 GLY A O 1
ATOM 1544 N N . LYS A 1 203 ? 15.635 12.760 17.390 1.00 42.94 203 LYS A N 1
ATOM 1545 C CA . LYS A 1 203 ? 15.177 13.633 18.466 1.00 42.94 203 LYS A CA 1
ATOM 1546 C C . LYS A 1 203 ? 13.841 13.085 18.923 1.00 42.94 203 LYS A C 1
ATOM 1548 O O . LYS A 1 203 ? 12.786 13.515 18.468 1.00 42.94 203 LYS A O 1
ATOM 1553 N N . GLU A 1 204 ? 13.934 12.128 19.841 1.00 43.91 204 GLU A N 1
ATOM 1554 C CA . GLU A 1 204 ? 13.004 12.061 20.957 1.00 43.91 204 GLU A CA 1
ATOM 1555 C C . GLU A 1 204 ? 12.723 13.497 21.409 1.00 43.91 204 GLU A C 1
ATOM 1557 O O . GLU A 1 204 ? 13.583 14.183 21.971 1.00 43.91 204 GLU A O 1
ATOM 1562 N N . GLN A 1 205 ? 11.521 13.981 21.118 1.00 42.81 205 GLN A N 1
ATOM 1563 C CA . GLN A 1 205 ? 10.921 15.007 21.944 1.00 42.81 205 GLN A CA 1
ATOM 1564 C C . GLN A 1 205 ? 10.640 14.333 23.284 1.00 42.81 205 GLN A C 1
ATOM 1566 O O . GLN A 1 205 ? 9.564 13.801 23.525 1.00 42.81 205 GLN A O 1
ATOM 1571 N N . ASN A 1 206 ? 11.662 14.322 24.139 1.00 40.22 206 ASN A N 1
ATOM 1572 C CA . ASN A 1 206 ? 11.455 14.322 25.572 1.00 40.22 206 ASN A CA 1
ATOM 1573 C C . ASN A 1 206 ? 10.588 15.550 25.863 1.00 40.22 206 ASN A C 1
ATOM 1575 O O . ASN A 1 206 ? 11.075 16.684 25.847 1.00 40.22 206 ASN A O 1
ATOM 1579 N N . GLU A 1 207 ? 9.296 15.321 26.073 1.00 44.22 207 GLU A N 1
ATOM 1580 C CA . GLU A 1 207 ? 8.430 16.247 26.784 1.00 44.22 207 GLU A CA 1
ATOM 1581 C C . GLU A 1 207 ? 8.989 16.390 28.205 1.00 44.22 207 GLU A C 1
ATOM 1583 O O . GLU A 1 207 ? 8.628 15.676 29.137 1.00 44.22 207 GLU A O 1
ATOM 1588 N N . GLY A 1 208 ? 9.953 17.300 28.357 1.00 44.97 208 GLY A N 1
ATOM 1589 C CA . GLY A 1 208 ? 10.287 17.865 29.655 1.00 44.97 208 GLY A CA 1
ATOM 1590 C C . GLY A 1 208 ? 9.050 18.571 30.224 1.00 44.97 208 GLY A C 1
ATOM 1591 O O . GLY A 1 208 ? 8.258 19.124 29.454 1.00 44.97 208 GLY A O 1
ATOM 1592 N N . PRO A 1 209 ? 8.858 18.556 31.554 1.00 47.00 209 PRO A N 1
ATOM 1593 C CA . PRO A 1 209 ? 7.636 19.039 32.181 1.00 47.00 209 PRO A CA 1
ATOM 1594 C C . PRO A 1 209 ? 7.381 20.497 31.800 1.00 47.00 209 PRO A C 1
ATOM 1596 O O . PRO A 1 209 ? 8.279 21.337 31.882 1.00 47.00 209 PRO A O 1
ATOM 1599 N N . ALA A 1 210 ? 6.147 20.766 31.373 1.00 42.31 210 ALA A N 1
ATOM 1600 C CA . ALA A 1 210 ? 5.663 22.070 30.955 1.00 42.31 210 ALA A CA 1
ATOM 1601 C C . ALA A 1 210 ? 6.163 23.186 31.887 1.00 42.31 210 ALA A C 1
ATOM 1603 O O . ALA A 1 210 ? 5.800 23.252 33.063 1.00 42.31 210 ALA A O 1
ATOM 1604 N N . ALA A 1 211 ? 6.991 24.078 31.343 1.00 44.69 211 ALA A N 1
ATOM 1605 C CA . ALA A 1 211 ? 7.289 25.342 31.992 1.00 44.69 211 ALA A CA 1
ATOM 1606 C C . ALA A 1 211 ? 5.975 26.136 32.134 1.00 44.69 211 ALA A C 1
ATOM 1608 O O . ALA A 1 211 ? 5.202 26.208 31.172 1.00 44.69 211 ALA A O 1
ATOM 1609 N N . PRO A 1 212 ? 5.687 26.723 33.307 1.00 45.78 212 PRO A N 1
ATOM 1610 C CA . PRO A 1 212 ? 4.467 27.488 33.507 1.00 45.78 212 PRO A CA 1
ATOM 1611 C C . PRO A 1 212 ? 4.449 28.714 32.585 1.00 45.78 212 PRO A C 1
ATOM 1613 O O . PRO A 1 212 ? 5.437 29.442 32.479 1.00 45.78 212 PRO A O 1
ATOM 1616 N N . LEU A 1 213 ? 3.306 28.940 31.931 1.00 48.03 213 LEU A N 1
ATOM 1617 C CA . LEU A 1 213 ? 3.031 30.137 31.139 1.00 48.03 213 LEU A CA 1
ATOM 1618 C C . LEU A 1 213 ? 3.261 31.393 31.997 1.00 48.03 213 LEU A C 1
ATOM 1620 O O . LEU A 1 213 ? 2.479 31.700 32.896 1.00 48.03 213 LEU A O 1
ATOM 1624 N N . VAL A 1 214 ? 4.314 32.149 31.690 1.00 45.09 214 VAL A N 1
ATOM 1625 C CA . VAL A 1 214 ? 4.476 33.527 32.160 1.00 45.09 214 VAL A CA 1
ATOM 1626 C C . VAL A 1 214 ? 3.685 34.422 31.210 1.00 45.09 214 VAL A C 1
ATOM 1628 O O . VAL A 1 214 ? 4.092 34.653 30.074 1.00 45.09 214 VAL A O 1
ATOM 1631 N N . VAL A 1 215 ? 2.533 34.908 31.671 1.00 53.88 215 VAL A N 1
ATOM 1632 C CA . VAL A 1 215 ? 1.753 35.952 30.992 1.00 53.88 215 VAL A CA 1
ATOM 1633 C C . VAL A 1 215 ? 2.342 37.317 31.375 1.00 53.88 215 VAL A C 1
ATOM 1635 O O . VAL A 1 215 ? 2.385 37.632 32.567 1.00 53.88 215 VAL A O 1
ATOM 1638 N N . PRO A 1 216 ? 2.796 38.154 30.425 1.00 47.91 216 PRO A N 1
ATOM 1639 C CA . PRO A 1 216 ? 3.286 39.485 30.748 1.00 47.91 216 PRO A CA 1
ATOM 1640 C C . PRO A 1 216 ? 2.134 40.495 30.868 1.00 47.91 216 PRO A C 1
ATOM 1642 O O . PRO A 1 216 ? 1.440 40.790 29.902 1.00 47.91 216 PRO A O 1
ATOM 1645 N N . GLY A 1 217 ? 1.996 41.052 32.073 1.00 40.28 217 GLY A N 1
ATOM 1646 C CA . GLY A 1 217 ? 1.745 42.475 32.321 1.00 40.28 217 GLY A CA 1
ATOM 1647 C C . GLY A 1 217 ? 0.454 43.106 31.792 1.00 40.28 217 GLY A C 1
ATOM 1648 O O . GLY A 1 217 ? 0.456 43.732 30.738 1.00 40.28 217 GLY A O 1
ATOM 1649 N N . ALA A 1 218 ? -0.583 43.130 32.632 1.00 37.59 218 ALA A N 1
ATOM 1650 C CA . ALA A 1 218 ? -1.522 44.248 32.679 1.00 37.59 218 ALA A CA 1
ATOM 1651 C C . ALA A 1 218 ? -1.503 44.832 34.097 1.00 37.59 218 ALA A C 1
ATOM 1653 O O . ALA A 1 218 ? -1.874 44.183 35.073 1.00 37.59 218 ALA A O 1
ATOM 1654 N N . VAL A 1 219 ? -0.985 46.053 34.186 1.00 50.94 219 VAL A N 1
ATOM 1655 C CA . VAL A 1 219 ? -0.960 46.900 35.376 1.00 50.94 219 VAL A CA 1
ATOM 1656 C C . VAL A 1 219 ? -2.372 47.415 35.634 1.00 50.94 219 VAL A C 1
ATOM 1658 O O . VAL A 1 219 ? -2.883 48.180 34.825 1.00 50.94 219 VAL A O 1
ATOM 1661 N N . THR A 1 220 ? -2.951 47.074 36.784 1.00 43.56 220 THR A N 1
ATOM 1662 C CA . THR A 1 220 ? -3.901 47.939 37.500 1.00 43.56 220 THR A CA 1
ATOM 1663 C C . THR A 1 220 ? -3.740 47.739 39.003 1.00 43.56 220 THR A C 1
ATOM 1665 O O . THR A 1 220 ? -3.588 46.626 39.499 1.00 43.56 220 THR A O 1
ATOM 1668 N N . THR A 1 221 ? -3.715 48.869 39.689 1.00 52.94 221 THR A N 1
ATOM 1669 C CA . THR A 1 221 ? -3.419 49.126 41.096 1.00 52.94 221 THR A CA 1
ATOM 1670 C C . THR A 1 221 ? -4.566 48.788 42.064 1.00 52.94 221 THR A C 1
ATOM 1672 O O . THR A 1 221 ? -5.728 48.917 41.696 1.00 52.94 221 THR A O 1
ATOM 1675 N N . GLU A 1 222 ? -4.175 48.514 43.324 1.00 42.16 222 GLU A N 1
ATOM 1676 C CA . GLU A 1 222 ? -4.916 48.689 44.603 1.00 42.16 222 GLU A CA 1
ATOM 1677 C C . GLU A 1 222 ? -5.988 47.662 45.064 1.00 42.16 222 GLU A C 1
ATOM 1679 O O . GLU A 1 222 ? -6.628 47.004 44.251 1.00 42.16 222 GLU A O 1
ATOM 1684 N N . PRO A 1 223 ? -6.289 47.578 46.387 1.00 57.12 223 PRO A N 1
ATOM 1685 C CA . PRO A 1 223 ? -5.354 47.450 47.507 1.00 57.12 223 PRO A CA 1
ATOM 1686 C C . PRO A 1 223 ? -5.751 46.330 48.503 1.00 57.12 223 PRO A C 1
ATOM 1688 O O . PRO A 1 223 ? -6.794 45.684 48.424 1.00 57.12 223 PRO A O 1
ATOM 1691 N N . ALA A 1 224 ? -4.851 46.133 49.465 1.00 49.34 224 ALA A N 1
ATOM 1692 C CA . ALA A 1 224 ? -4.830 45.162 50.551 1.00 49.34 224 ALA A CA 1
ATOM 1693 C C . ALA A 1 224 ? -6.174 44.814 51.224 1.00 49.34 224 ALA A C 1
ATOM 1695 O O . ALA A 1 224 ? -6.916 45.680 51.692 1.00 49.34 224 ALA A O 1
ATOM 1696 N N . ARG A 1 225 ? -6.383 43.508 51.436 1.00 45.03 225 ARG A N 1
ATOM 1697 C CA . ARG A 1 225 ? -7.159 42.993 52.568 1.00 45.03 225 ARG A CA 1
ATOM 1698 C C . ARG A 1 225 ? -6.432 41.838 53.240 1.00 45.03 225 ARG A C 1
ATOM 1700 O O . ARG A 1 225 ? -6.333 40.740 52.701 1.00 45.03 225 ARG A O 1
ATOM 1707 N N . ASP A 1 226 ? -5.991 42.129 54.456 1.00 49.22 226 ASP A N 1
ATOM 1708 C CA . ASP A 1 226 ? -5.706 41.176 55.515 1.00 49.22 226 ASP A CA 1
ATOM 1709 C C . ASP A 1 226 ? -6.807 40.121 55.634 1.00 49.22 226 ASP A C 1
ATOM 1711 O O . ASP A 1 226 ? -7.986 40.464 55.768 1.00 49.22 226 ASP A O 1
ATOM 1715 N N . ARG A 1 227 ? -6.422 38.844 55.723 1.00 47.44 227 ARG A N 1
ATOM 1716 C CA . ARG A 1 227 ? -7.128 37.887 56.583 1.00 47.44 227 ARG A CA 1
ATOM 1717 C C . ARG A 1 227 ? -6.222 36.734 57.005 1.00 47.44 227 ARG A C 1
ATOM 1719 O O . ARG A 1 227 ? -5.741 35.942 56.205 1.00 47.44 227 ARG A O 1
ATOM 1726 N N . LYS A 1 228 ? -6.035 36.703 58.323 1.00 41.00 228 LYS A N 1
ATOM 1727 C CA . LYS A 1 228 ? -5.424 35.677 59.165 1.00 41.00 228 LYS A CA 1
ATOM 1728 C C . LYS A 1 228 ? -5.858 34.264 58.765 1.00 41.00 228 LYS A C 1
ATOM 1730 O O . LYS A 1 228 ? -7.053 33.986 58.710 1.00 41.00 228 LYS A O 1
ATOM 1735 N N . ILE A 1 229 ? -4.888 33.366 58.616 1.00 40.62 229 ILE A N 1
ATOM 1736 C CA . ILE A 1 229 ? -5.108 31.918 58.665 1.00 40.62 229 ILE A CA 1
ATOM 1737 C C . ILE A 1 229 ? -4.907 31.493 60.120 1.00 40.62 229 ILE A C 1
ATOM 1739 O O . ILE A 1 229 ? -3.804 31.593 60.658 1.00 40.62 229 ILE A O 1
ATOM 1743 N N . ALA A 1 230 ? -5.989 31.058 60.761 1.00 47.25 230 ALA A N 1
ATOM 1744 C CA . ALA A 1 230 ? -5.934 30.317 62.010 1.00 47.25 230 ALA A CA 1
ATOM 1745 C C . ALA A 1 230 ? -5.892 28.819 61.686 1.00 47.25 230 ALA A C 1
ATOM 1747 O O . ALA A 1 230 ? -6.704 28.320 60.909 1.00 47.25 230 ALA A O 1
ATOM 1748 N N . LYS A 1 231 ? -4.925 28.133 62.297 1.00 45.03 231 LYS A N 1
ATOM 1749 C CA . LYS A 1 231 ? -4.883 26.679 62.449 1.00 45.03 231 LYS A CA 1
ATOM 1750 C C . LYS A 1 231 ? -6.040 26.225 63.341 1.00 45.03 231 LYS A C 1
ATOM 1752 O O . LYS A 1 231 ? -6.304 26.870 64.354 1.00 45.03 231 LYS A O 1
ATOM 1757 N N . ALA A 1 232 ? -6.633 25.084 63.019 1.00 47.12 232 ALA A N 1
ATOM 1758 C CA . ALA A 1 232 ? -7.270 24.221 64.002 1.00 47.12 232 ALA A CA 1
ATOM 1759 C C . ALA A 1 232 ? -7.073 22.767 63.566 1.00 47.12 232 ALA A C 1
ATOM 1761 O O . ALA A 1 232 ? -7.487 22.366 62.480 1.00 47.12 232 ALA A O 1
ATOM 1762 N N . ASP A 1 233 ? -6.373 22.041 64.427 1.00 46.59 233 ASP A N 1
ATOM 1763 C CA . ASP A 1 233 ? -6.160 20.606 64.398 1.00 46.59 233 ASP A CA 1
ATOM 1764 C C . ASP A 1 233 ? -7.405 19.845 64.896 1.00 46.59 233 ASP A C 1
ATOM 1766 O O . ASP A 1 233 ? -8.228 20.378 65.644 1.00 46.59 233 ASP A O 1
ATOM 1770 N N . THR A 1 234 ? -7.355 18.531 64.662 1.00 40.16 234 THR A N 1
ATOM 1771 C CA . THR A 1 234 ? -7.849 17.426 65.515 1.00 40.16 234 THR A CA 1
ATOM 1772 C C . THR A 1 234 ? -9.249 16.841 65.275 1.00 40.16 234 THR A C 1
ATOM 1774 O O . THR A 1 234 ? -10.270 17.479 65.508 1.00 40.16 234 THR A O 1
ATOM 1777 N N . ALA A 1 235 ? -9.227 15.536 64.963 1.00 37.97 235 ALA A N 1
ATOM 1778 C CA . ALA A 1 235 ? -9.774 14.431 65.770 1.00 37.97 235 ALA A CA 1
ATOM 1779 C C . ALA A 1 235 ? -10.764 13.487 65.060 1.00 37.97 235 ALA A C 1
ATOM 1781 O O . ALA A 1 235 ? -11.872 13.847 64.674 1.00 37.97 235 ALA A O 1
ATOM 1782 N N . GLU A 1 236 ? -10.294 12.241 64.981 1.00 40.03 236 GLU A N 1
ATOM 1783 C CA . GLU A 1 236 ? -10.994 10.957 64.926 1.00 40.03 236 GLU A CA 1
ATOM 1784 C C . GLU A 1 236 ? -12.334 10.894 65.682 1.00 40.03 236 GLU A C 1
ATOM 1786 O O . GLU A 1 236 ? -12.458 11.422 66.783 1.00 40.03 236 GLU A O 1
ATOM 1791 N N . ALA A 1 237 ? -13.288 10.107 65.170 1.00 37.81 237 ALA A N 1
ATOM 1792 C CA . ALA A 1 237 ? -13.605 8.779 65.721 1.00 37.81 237 ALA A CA 1
ATOM 1793 C C . ALA A 1 237 ? -14.850 8.163 65.053 1.00 37.81 237 ALA A C 1
ATOM 1795 O O . ALA A 1 237 ? -15.840 8.831 64.763 1.00 37.81 237 ALA A O 1
ATOM 1796 N N . ALA A 1 238 ? -14.761 6.854 64.829 1.00 40.75 238 ALA A N 1
ATOM 1797 C CA . ALA A 1 238 ? -15.795 5.946 64.344 1.00 40.75 238 ALA A CA 1
ATOM 1798 C C . ALA A 1 238 ? -16.986 5.801 65.308 1.00 40.75 238 ALA A C 1
ATOM 1800 O O . ALA A 1 238 ? -16.770 5.944 66.502 1.00 40.75 238 ALA A O 1
ATOM 1801 N N . VAL A 1 239 ? -18.171 5.395 64.809 1.00 41.47 239 VAL A N 1
ATOM 1802 C CA . VAL A 1 239 ? -19.081 4.383 65.413 1.00 41.47 239 VAL A CA 1
ATOM 1803 C C . VAL A 1 239 ? -20.167 3.942 64.399 1.00 41.47 239 VAL A C 1
ATOM 1805 O O . VAL A 1 239 ? -20.906 4.760 63.864 1.00 41.47 239 VAL A O 1
ATOM 1808 N N . ALA A 1 240 ? -20.211 2.620 64.188 1.00 40.28 240 ALA A N 1
ATOM 1809 C CA . ALA A 1 240 ? -21.327 1.675 63.993 1.00 40.28 240 ALA A CA 1
ATOM 1810 C C . ALA A 1 240 ? -22.626 2.032 63.225 1.00 40.28 240 ALA A C 1
ATOM 1812 O O . ALA A 1 240 ? -23.468 2.808 63.662 1.00 40.28 240 ALA A O 1
ATOM 1813 N N . GLU A 1 241 ? -22.824 1.291 62.130 1.00 42.78 241 GLU A N 1
ATOM 1814 C CA . GLU A 1 241 ? -23.845 0.238 61.949 1.00 42.78 241 GLU A CA 1
ATOM 1815 C C . GLU A 1 241 ? -25.148 0.300 62.784 1.00 42.78 241 GLU A C 1
ATOM 1817 O O . GLU A 1 241 ? -25.170 -0.030 63.968 1.00 42.78 241 GLU A O 1
ATOM 1822 N N . ALA A 1 242 ? -26.269 0.580 62.106 1.00 39.59 242 ALA A N 1
ATOM 1823 C CA . ALA A 1 242 ? -27.592 0.023 62.406 1.00 39.59 242 ALA A CA 1
ATOM 1824 C C . ALA A 1 242 ? -28.501 0.149 61.170 1.00 39.59 242 ALA A C 1
ATOM 1826 O O . ALA A 1 242 ? -28.814 1.250 60.717 1.00 39.59 242 ALA A O 1
ATOM 1827 N N . GLY A 1 243 ? -28.938 -0.982 60.615 1.00 40.31 243 GLY A N 1
ATOM 1828 C CA . GLY A 1 243 ? -29.968 -1.015 59.580 1.00 40.31 243 GLY A CA 1
ATOM 1829 C C . GLY A 1 243 ? -31.371 -0.815 60.158 1.00 40.31 243 GLY A C 1
ATOM 1830 O O . GLY A 1 243 ? -31.666 -1.322 61.237 1.00 40.31 243 GLY A O 1
ATOM 1831 N N . LYS A 1 244 ? -32.265 -0.152 59.410 1.00 38.50 244 LYS A N 1
ATOM 1832 C CA . LYS A 1 244 ? -33.702 -0.468 59.412 1.00 38.50 244 LYS A CA 1
ATOM 1833 C C . LYS A 1 244 ? -34.441 0.136 58.211 1.00 38.50 244 LYS A C 1
ATOM 1835 O O . LYS A 1 244 ? -34.364 1.321 57.926 1.00 38.50 244 LYS A O 1
ATOM 1840 N N . THR A 1 245 ? -35.176 -0.760 57.568 1.00 39.50 245 THR A N 1
ATOM 1841 C CA . THR A 1 245 ? -36.267 -0.650 56.589 1.00 39.50 245 THR A CA 1
ATOM 1842 C C . THR A 1 245 ? -37.153 0.604 56.625 1.00 39.50 245 THR A C 1
ATOM 1844 O O . THR A 1 245 ? -37.597 1.004 57.698 1.00 39.50 245 THR A O 1
ATOM 1847 N N . THR A 1 246 ? -37.524 1.097 55.437 1.00 42.09 246 THR A N 1
ATOM 1848 C CA . THR A 1 246 ? -38.841 1.647 55.002 1.00 42.09 246 THR A CA 1
ATOM 1849 C C . THR A 1 246 ? -38.652 2.043 53.522 1.00 42.09 246 THR A C 1
ATOM 1851 O O . THR A 1 246 ? -37.780 2.839 53.212 1.00 42.09 246 THR A O 1
ATOM 1854 N N . ALA A 1 247 ? -39.177 1.338 52.514 1.00 43.66 247 ALA A N 1
ATOM 1855 C CA . ALA A 1 247 ? -40.580 1.292 52.094 1.00 43.66 247 ALA A CA 1
ATOM 1856 C C . ALA A 1 247 ? -41.257 2.669 52.185 1.00 43.66 247 ALA A C 1
ATOM 1858 O O . ALA A 1 247 ? -41.897 2.945 53.188 1.00 43.66 247 ALA A O 1
ATOM 1859 N N . ASP A 1 248 ? -41.016 3.531 51.187 1.00 43.69 248 ASP A N 1
ATOM 1860 C CA . ASP A 1 248 ? -41.995 4.451 50.574 1.00 43.69 248 ASP A CA 1
ATOM 1861 C C . ASP A 1 248 ? -41.292 5.495 49.680 1.00 43.69 248 ASP A C 1
ATOM 1863 O O . ASP A 1 248 ? -40.767 6.505 50.142 1.00 43.69 248 ASP A O 1
ATOM 1867 N N . ALA A 1 249 ? -41.321 5.277 48.365 1.00 40.16 249 ALA A N 1
ATOM 1868 C CA . ALA A 1 249 ? -41.092 6.308 47.348 1.00 40.16 249 ALA A CA 1
ATOM 1869 C C . ALA A 1 249 ? -42.095 6.025 46.221 1.00 40.16 249 ALA A C 1
ATOM 1871 O O . ALA A 1 249 ? -41.904 5.133 45.404 1.00 40.16 249 ALA A O 1
ATOM 1872 N N . LYS A 1 250 ? -43.334 6.504 46.342 1.00 42.19 250 LYS A N 1
ATOM 1873 C CA . LYS A 1 250 ? -43.794 7.858 46.001 1.00 42.19 250 LYS A CA 1
ATOM 1874 C C . LYS A 1 250 ? -43.431 8.236 44.562 1.00 42.19 250 LYS A C 1
ATOM 1876 O O . LYS A 1 250 ? -42.276 8.454 44.218 1.00 42.19 250 LYS A O 1
ATOM 1881 N N . ALA A 1 251 ? -44.491 8.293 43.761 1.00 44.44 251 ALA A N 1
ATOM 1882 C CA . ALA A 1 251 ? -44.550 8.649 42.357 1.00 44.44 251 ALA A CA 1
ATOM 1883 C C . ALA A 1 251 ? -43.631 9.818 41.965 1.00 44.44 251 ALA A C 1
ATOM 1885 O O . ALA A 1 251 ? -43.684 10.899 42.553 1.00 44.44 251 ALA A O 1
ATOM 1886 N N . VAL A 1 252 ? -42.854 9.591 40.908 1.00 43.00 252 VAL A N 1
ATOM 1887 C CA . VAL A 1 252 ? -42.151 10.619 40.138 1.00 43.00 252 VAL A CA 1
ATOM 1888 C C . VAL A 1 252 ? -43.176 11.303 39.225 1.00 43.00 252 VAL A C 1
ATOM 1890 O O . VAL A 1 252 ? -43.784 10.619 38.399 1.00 43.00 252 VAL A O 1
ATOM 1893 N N . PRO A 1 253 ? -43.414 12.621 39.330 1.00 54.66 253 PRO A N 1
ATOM 1894 C CA . PRO A 1 253 ? -44.201 13.321 38.330 1.00 54.66 253 PRO A CA 1
ATOM 1895 C C . PRO A 1 253 ? -43.363 13.568 37.071 1.00 54.66 253 PRO A C 1
ATOM 1897 O O . PRO A 1 253 ? -42.291 14.172 37.108 1.00 54.66 253 PRO A O 1
ATOM 1900 N N . ALA A 1 254 ? -43.911 13.130 35.940 1.00 51.41 254 ALA A N 1
ATOM 1901 C CA . ALA A 1 254 ? -43.499 13.501 34.598 1.00 51.41 254 ALA A CA 1
ATOM 1902 C C . ALA A 1 254 ? -43.577 15.025 34.414 1.00 51.41 254 ALA A C 1
ATOM 1904 O O . ALA A 1 254 ? -44.668 15.566 34.229 1.00 51.41 254 ALA A O 1
ATOM 1905 N N . LYS A 1 255 ? -42.440 15.733 34.485 1.00 48.53 255 LYS A N 1
ATOM 1906 C CA . LYS A 1 255 ? -42.340 17.123 34.003 1.00 48.53 255 LYS A CA 1
ATOM 1907 C C . LYS A 1 255 ? -40.905 17.638 33.824 1.00 48.53 255 LYS A C 1
ATOM 1909 O O . LYS A 1 255 ? -40.582 18.702 34.334 1.00 48.53 255 LYS A O 1
ATOM 1914 N N . VAL A 1 256 ? -40.051 16.936 33.075 1.00 45.44 256 VAL A N 1
ATOM 1915 C CA . VAL A 1 256 ? -38.808 17.529 32.528 1.00 45.44 256 VAL A CA 1
ATOM 1916 C C . VAL A 1 256 ? -38.503 16.960 31.131 1.00 45.44 256 VAL A C 1
ATOM 1918 O O . VAL A 1 256 ? -37.442 16.412 30.893 1.00 45.44 256 VAL A O 1
ATOM 1921 N N . GLU A 1 257 ? -39.441 17.073 30.187 1.00 43.97 257 GLU A N 1
ATOM 1922 C CA . GLU A 1 257 ? -39.194 16.758 28.760 1.00 43.97 257 GLU A CA 1
ATOM 1923 C C . GLU A 1 257 ? -39.805 17.806 27.811 1.00 43.97 257 GLU A C 1
ATOM 1925 O O . GLU A 1 257 ? -40.273 17.502 26.720 1.00 43.97 257 GLU A O 1
ATOM 1930 N N . ALA A 1 258 ? -39.802 19.082 28.209 1.00 44.75 258 ALA A N 1
ATOM 1931 C CA . ALA A 1 258 ? -40.286 20.168 27.346 1.00 44.75 258 ALA A CA 1
ATOM 1932 C C . ALA A 1 258 ? -39.309 21.345 27.180 1.00 44.75 258 ALA A C 1
ATOM 1934 O O . ALA A 1 258 ? -39.662 22.325 26.540 1.00 44.75 258 ALA A O 1
ATOM 1935 N N . ALA A 1 259 ? -38.081 21.265 27.706 1.00 44.06 259 ALA A N 1
ATOM 1936 C CA . ALA A 1 259 ? -37.123 22.382 27.651 1.00 44.06 259 ALA A CA 1
ATOM 1937 C C . ALA A 1 259 ? -35.840 22.101 26.842 1.00 44.06 259 ALA A C 1
ATOM 1939 O O . ALA A 1 259 ? -35.019 22.998 26.684 1.00 44.06 259 ALA A O 1
ATOM 1940 N N . ALA A 1 260 ? -35.662 20.894 26.292 1.00 41.56 260 ALA A N 1
ATOM 1941 C CA . ALA A 1 260 ? -34.454 20.525 25.537 1.00 41.56 260 ALA A CA 1
ATOM 1942 C C . ALA A 1 260 ? -34.658 20.423 24.009 1.00 41.56 260 ALA A C 1
ATOM 1944 O O . ALA A 1 260 ? -33.694 20.223 23.278 1.00 41.56 260 ALA A O 1
ATOM 1945 N N . ILE A 1 261 ? -35.887 20.600 23.505 1.00 45.66 261 ILE A N 1
ATOM 1946 C CA . ILE A 1 261 ? -36.206 20.479 22.065 1.00 45.66 261 ILE A CA 1
ATOM 1947 C C . ILE A 1 261 ? -36.319 21.854 21.367 1.00 45.66 261 ILE A C 1
ATOM 1949 O O . ILE A 1 261 ? -36.307 21.931 20.140 1.00 45.66 261 ILE A O 1
ATOM 1953 N N . GLU A 1 262 ? -36.323 22.965 22.110 1.00 41.59 262 GLU A N 1
ATOM 1954 C CA . GLU A 1 262 ? -36.431 24.315 21.525 1.00 41.59 262 GLU A CA 1
ATOM 1955 C C . GLU A 1 262 ? -35.071 25.007 21.282 1.00 41.59 262 GLU A C 1
ATOM 1957 O O . GLU A 1 262 ? -34.982 25.929 20.476 1.00 41.59 262 GLU A O 1
ATOM 1962 N N . ALA A 1 263 ? -33.974 24.508 21.867 1.00 42.25 263 ALA A N 1
ATOM 1963 C CA . ALA A 1 263 ? -32.628 25.064 21.661 1.00 42.25 263 ALA A CA 1
ATOM 1964 C C . ALA A 1 263 ? -31.894 24.515 20.414 1.00 42.25 263 ALA A C 1
ATOM 1966 O O . ALA A 1 263 ? -30.864 25.056 20.022 1.00 42.25 263 ALA A O 1
ATOM 1967 N N . ALA A 1 264 ? -32.426 23.482 19.747 1.00 43.94 264 ALA A N 1
ATOM 1968 C CA . ALA A 1 264 ? -31.799 22.861 18.570 1.00 43.94 264 ALA A CA 1
ATOM 1969 C C . ALA A 1 264 ? -32.339 23.367 17.213 1.00 43.94 264 ALA A C 1
ATOM 1971 O O . ALA A 1 264 ? -31.859 22.944 16.163 1.00 43.94 264 ALA A O 1
ATOM 1972 N N . LYS A 1 265 ? -33.313 24.292 17.201 1.00 45.06 265 LYS A N 1
ATOM 1973 C CA . LYS A 1 265 ? -33.888 24.871 15.966 1.00 45.06 265 LYS A CA 1
ATOM 1974 C C . LYS A 1 265 ? -33.357 26.262 15.591 1.00 45.06 265 LYS A C 1
ATOM 1976 O O . LYS A 1 265 ? -33.771 26.801 14.572 1.00 45.06 265 LYS A O 1
ATOM 1981 N N . ALA A 1 266 ? -32.416 26.825 16.351 1.00 45.44 266 ALA A N 1
ATOM 1982 C CA . ALA A 1 266 ? -31.903 28.183 16.123 1.00 45.44 266 ALA A CA 1
ATOM 1983 C C . ALA A 1 266 ? -30.521 28.259 15.431 1.00 45.44 266 ALA A C 1
ATOM 1985 O O . ALA A 1 266 ? -29.967 29.347 15.312 1.00 45.44 266 ALA A O 1
ATOM 1986 N N . GLN A 1 267 ? -29.951 27.141 14.957 1.00 42.59 267 GLN A N 1
ATOM 1987 C CA . GLN A 1 267 ? -28.614 27.119 14.321 1.00 42.59 267 GLN A CA 1
ATOM 1988 C C . GLN A 1 267 ? -28.562 26.517 12.906 1.00 42.59 267 GLN A C 1
ATOM 1990 O O . GLN A 1 267 ? -27.484 26.296 12.360 1.00 42.59 267 GLN A O 1
ATOM 1995 N N . THR A 1 268 ? -29.705 26.304 12.256 1.00 43.84 268 THR A N 1
ATOM 1996 C CA . THR A 1 268 ? -29.776 25.873 10.848 1.00 43.84 268 THR A CA 1
ATOM 1997 C C . THR A 1 268 ? -30.598 26.865 10.038 1.00 43.84 268 THR A C 1
ATOM 1999 O O . THR A 1 268 ? -31.746 26.623 9.686 1.00 43.84 268 THR A O 1
ATOM 2002 N N . GLY A 1 269 ? -30.007 28.023 9.754 1.00 44.75 269 GLY A N 1
ATOM 2003 C CA . GLY A 1 269 ? -30.700 29.050 8.988 1.00 44.75 269 GLY A CA 1
ATOM 2004 C C . GLY A 1 269 ? -29.814 30.187 8.517 1.00 44.75 269 GLY A C 1
ATOM 2005 O O . GLY A 1 269 ? -30.207 31.319 8.732 1.00 44.75 269 GLY A O 1
ATOM 2006 N N . ASP A 1 270 ? -28.644 29.914 7.918 1.00 42.66 270 ASP A N 1
ATOM 2007 C CA . ASP A 1 270 ? -27.986 30.928 7.063 1.00 42.66 270 ASP A CA 1
ATOM 2008 C C . ASP A 1 270 ? -26.872 30.397 6.124 1.00 42.66 270 ASP A C 1
ATOM 2010 O O . ASP A 1 270 ? -25.815 31.002 5.959 1.00 42.66 270 ASP A O 1
ATOM 2014 N N . GLY A 1 271 ? -27.058 29.214 5.520 1.00 39.91 271 GLY A N 1
ATOM 2015 C CA . GLY A 1 271 ? -26.000 28.572 4.711 1.00 39.91 271 GLY A CA 1
ATOM 2016 C C . GLY A 1 271 ? -26.400 28.020 3.341 1.00 39.91 271 GLY A C 1
ATOM 2017 O O . GLY A 1 271 ? -25.538 27.525 2.619 1.00 39.91 271 GLY A O 1
ATOM 2018 N N . ALA A 1 272 ? -27.677 28.080 2.952 1.00 41.97 272 ALA A N 1
ATOM 2019 C CA . ALA A 1 272 ? -28.185 27.331 1.795 1.00 41.97 272 ALA A CA 1
ATOM 2020 C C . ALA A 1 272 ? -28.387 28.156 0.504 1.00 41.97 272 ALA A C 1
ATOM 2022 O O . ALA A 1 272 ? -28.908 27.625 -0.477 1.00 41.97 272 ALA A O 1
ATOM 2023 N N . GLU A 1 273 ? -27.949 29.420 0.452 1.00 43.41 273 GLU A N 1
ATOM 2024 C CA . GLU A 1 273 ? -28.270 30.322 -0.673 1.00 43.41 273 GLU A CA 1
ATOM 2025 C C . GLU A 1 273 ? -27.065 30.809 -1.505 1.00 43.41 273 GLU A C 1
ATOM 2027 O O . GLU A 1 273 ? -27.179 31.752 -2.282 1.00 43.41 273 GLU A O 1
ATOM 2032 N N . LYS A 1 274 ? -25.899 30.145 -1.421 1.00 43.69 274 LYS A N 1
ATOM 2033 C CA . LYS A 1 274 ? -24.709 30.517 -2.228 1.00 43.69 274 LYS A CA 1
ATOM 2034 C C . LYS A 1 274 ? -24.116 29.440 -3.144 1.00 43.69 274 LYS A C 1
ATOM 2036 O O . LYS A 1 274 ? -23.111 29.703 -3.795 1.00 43.69 274 LYS A O 1
ATOM 2041 N N . MET A 1 275 ? -24.749 28.275 -3.302 1.00 40.75 275 MET A N 1
ATOM 2042 C CA . MET A 1 275 ? -24.234 27.196 -4.176 1.00 40.75 275 MET A CA 1
ATOM 2043 C C . MET A 1 275 ? -25.090 26.875 -5.415 1.00 40.75 275 MET A C 1
ATOM 2045 O O . MET A 1 275 ? -24.946 25.805 -5.997 1.00 40.75 275 MET A O 1
ATOM 2049 N N . LYS A 1 276 ? -25.946 27.796 -5.884 1.00 43.56 276 LYS A N 1
ATOM 2050 C CA . LYS A 1 276 ? -26.734 27.594 -7.123 1.00 43.56 276 LYS A CA 1
ATOM 2051 C C . LYS A 1 276 ? -26.164 28.246 -8.394 1.00 43.56 276 LYS A C 1
ATOM 2053 O O . LYS A 1 276 ? -26.705 28.012 -9.467 1.00 43.56 276 LYS A O 1
ATOM 2058 N N . ASN A 1 277 ? -25.039 28.965 -8.323 1.00 40.38 277 ASN A N 1
ATOM 2059 C CA . ASN A 1 277 ? -24.530 29.757 -9.458 1.00 40.38 277 ASN A CA 1
ATOM 2060 C C . ASN A 1 277 ? -23.186 29.294 -10.053 1.00 40.38 277 ASN A C 1
ATOM 2062 O O . ASN A 1 277 ? -22.496 30.102 -10.660 1.00 40.38 277 ASN A O 1
ATOM 2066 N N . ASN A 1 278 ? -22.813 28.014 -9.931 1.00 39.47 278 ASN A N 1
ATOM 2067 C CA . ASN A 1 278 ? -21.598 27.492 -10.586 1.00 39.47 278 ASN A CA 1
ATOM 2068 C C . ASN A 1 278 ? -21.818 26.235 -11.446 1.00 39.47 278 ASN A C 1
ATOM 2070 O O . ASN A 1 278 ? -20.877 25.514 -11.756 1.00 39.47 278 ASN A O 1
ATOM 2074 N N . ALA A 1 279 ? -23.057 26.002 -11.885 1.00 41.06 279 ALA A N 1
ATOM 2075 C CA . ALA A 1 279 ? -23.420 24.896 -12.770 1.00 41.06 279 ALA A CA 1
ATOM 2076 C C . ALA A 1 279 ? -23.939 25.389 -14.134 1.00 41.06 279 ALA A C 1
ATOM 2078 O O . ALA A 1 279 ? -24.955 24.906 -14.614 1.00 41.06 279 ALA A O 1
ATOM 2079 N N . VAL A 1 280 ? -23.274 26.366 -14.765 1.00 46.47 280 VAL A N 1
ATOM 2080 C CA . VAL A 1 280 ? -23.522 26.722 -16.178 1.00 46.47 280 VAL A CA 1
ATOM 2081 C C . VAL A 1 280 ? -22.218 27.178 -16.839 1.00 46.47 280 VAL A C 1
ATOM 2083 O O . VAL A 1 280 ? -21.950 28.370 -16.957 1.00 46.47 280 VAL A O 1
ATOM 2086 N N . LYS A 1 281 ? -21.391 26.213 -17.252 1.00 42.28 281 LYS A N 1
ATOM 2087 C CA . LYS A 1 281 ? -20.464 26.312 -18.399 1.00 42.28 281 LYS A CA 1
ATOM 2088 C C . LYS A 1 281 ? -19.786 24.955 -18.626 1.00 42.28 281 LYS A C 1
ATOM 2090 O O . LYS A 1 281 ? -18.587 24.798 -18.437 1.00 42.28 281 LYS A O 1
ATOM 2095 N N . SER A 1 282 ? -20.570 23.947 -19.007 1.00 40.59 282 SER A N 1
ATOM 2096 C CA . SER A 1 282 ? -20.021 22.794 -19.722 1.00 40.59 282 SER A CA 1
ATOM 2097 C C . SER A 1 282 ? -20.032 23.128 -21.210 1.00 40.59 282 SER A C 1
ATOM 2099 O O . SER A 1 282 ? -21.077 23.325 -21.834 1.00 40.59 282 SER A O 1
ATOM 2101 N N . GLU A 1 283 ? -18.830 23.294 -21.751 1.00 42.50 283 GLU A N 1
ATOM 2102 C CA . GLU A 1 283 ? -18.600 23.480 -23.171 1.00 42.50 283 GLU A CA 1
ATOM 2103 C C . GLU A 1 283 ? -19.069 22.267 -23.968 1.00 42.50 283 GLU A C 1
ATOM 2105 O O . GLU A 1 283 ? -18.888 21.102 -23.620 1.00 42.50 283 GLU A O 1
ATOM 2110 N N . LYS A 1 284 ? -19.699 22.619 -25.076 1.00 41.34 284 LYS A N 1
ATOM 2111 C CA . LYS A 1 284 ? -20.324 21.778 -26.073 1.00 41.34 284 LYS A CA 1
ATOM 2112 C C . LYS A 1 284 ? -19.238 21.275 -27.025 1.00 41.34 284 LYS A C 1
ATOM 2114 O O . LYS A 1 284 ? -19.013 21.888 -28.064 1.00 41.34 284 LYS A O 1
ATOM 2119 N N . THR A 1 285 ? -18.571 20.169 -26.708 1.00 39.56 285 THR A N 1
ATOM 2120 C CA . THR A 1 285 ? -17.765 19.435 -27.697 1.00 39.56 285 THR A CA 1
ATOM 2121 C C . THR A 1 285 ? -18.634 18.388 -28.383 1.00 39.56 285 THR A C 1
ATOM 2123 O O . THR A 1 285 ? -18.985 17.340 -27.853 1.00 39.56 285 THR A O 1
ATOM 2126 N N . LYS A 1 286 ? -19.037 18.748 -29.600 1.00 39.88 286 LYS A N 1
ATOM 2127 C CA . LYS A 1 286 ? -19.745 17.925 -30.575 1.00 39.88 286 LYS A CA 1
ATOM 2128 C C . LYS A 1 286 ? -18.773 16.865 -31.106 1.00 39.88 286 LYS A C 1
ATOM 2130 O O . LYS A 1 286 ? -17.918 17.189 -31.923 1.00 39.88 286 LYS A O 1
ATOM 2135 N N . THR A 1 287 ? -18.884 15.624 -30.643 1.00 40.41 287 THR A N 1
ATOM 2136 C CA . THR A 1 287 ? -18.193 14.476 -31.247 1.00 40.41 287 THR A CA 1
ATOM 2137 C C . THR A 1 287 ? -19.138 13.827 -32.252 1.00 40.41 287 THR A C 1
ATOM 2139 O O . THR A 1 287 ? -20.219 13.358 -31.897 1.00 40.41 287 THR A O 1
ATOM 2142 N N . GLU A 1 288 ? -18.764 13.874 -33.527 1.00 43.47 288 GLU A N 1
ATOM 2143 C CA . GLU A 1 288 ? -19.456 13.179 -34.609 1.00 43.47 288 GLU A CA 1
ATOM 2144 C C . GLU A 1 288 ? -19.311 11.666 -34.424 1.00 43.47 288 GLU A C 1
ATOM 2146 O O . GLU A 1 288 ? -18.213 11.141 -34.243 1.00 43.47 288 GLU A O 1
ATOM 2151 N N . GLY A 1 289 ? -20.450 10.974 -34.425 1.00 37.06 289 GLY A N 1
ATOM 2152 C CA . GLY A 1 289 ? -20.520 9.528 -34.294 1.00 37.06 289 GLY A CA 1
ATOM 2153 C C . GLY A 1 289 ? -20.065 8.830 -35.570 1.00 37.06 289 GLY A C 1
ATOM 2154 O O . GLY A 1 289 ? -20.711 8.944 -36.611 1.00 37.06 289 GLY A O 1
ATOM 2155 N N . ALA A 1 290 ? -18.997 8.046 -35.462 1.00 45.78 290 ALA A N 1
ATOM 2156 C CA . ALA A 1 290 ? -18.718 6.962 -36.389 1.00 45.78 290 ALA A CA 1
ATOM 2157 C C . ALA A 1 290 ? -19.610 5.766 -36.014 1.00 45.78 290 ALA A C 1
ATOM 2159 O O . ALA A 1 290 ? -19.449 5.162 -34.953 1.00 45.78 290 ALA A O 1
ATOM 2160 N N . LYS A 1 291 ? -20.576 5.440 -36.881 1.00 42.69 291 LYS A N 1
ATOM 2161 C CA . LYS A 1 291 ? -21.264 4.144 -36.874 1.00 42.69 291 LYS A CA 1
ATOM 2162 C C . LYS A 1 291 ? -20.226 3.060 -37.159 1.00 42.69 291 LYS A C 1
ATOM 2164 O O . LYS A 1 291 ? -19.665 3.031 -38.249 1.00 42.69 291 LYS A O 1
ATOM 2169 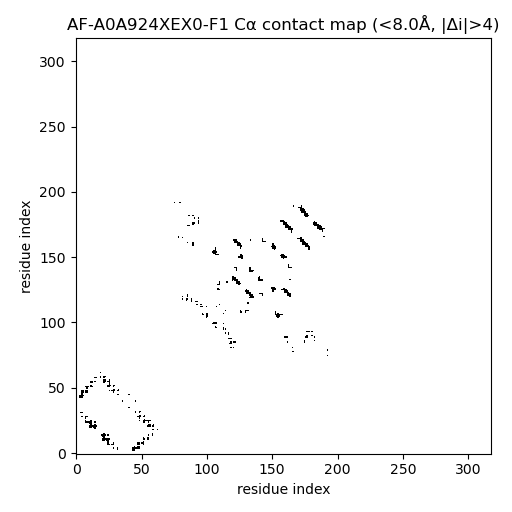N N . ILE A 1 292 ? -19.988 2.183 -36.191 1.00 48.16 292 ILE A N 1
ATOM 2170 C CA . ILE A 1 292 ? -19.323 0.900 -36.415 1.00 48.16 292 ILE A CA 1
ATOM 2171 C C . ILE A 1 292 ? -20.432 -0.145 -36.376 1.00 48.16 292 ILE A C 1
ATOM 2173 O O . ILE A 1 292 ? -21.014 -0.402 -35.322 1.00 48.16 292 ILE A O 1
ATOM 2177 N N . ASP A 1 293 ? -20.759 -0.691 -37.544 1.00 51.00 293 ASP A N 1
ATOM 2178 C CA . ASP A 1 293 ? -21.641 -1.844 -37.669 1.00 51.00 293 ASP A CA 1
ATOM 2179 C C . ASP A 1 293 ? -20.914 -3.064 -37.088 1.00 51.00 293 ASP A C 1
ATOM 2181 O O . ASP A 1 293 ? -19.910 -3.533 -37.623 1.00 51.00 293 ASP A O 1
ATOM 2185 N N . VAL A 1 294 ? -21.392 -3.546 -35.939 1.00 50.38 294 VAL A N 1
ATOM 2186 C CA . VAL A 1 294 ? -20.892 -4.768 -35.305 1.00 50.38 294 VAL A CA 1
ATOM 2187 C C . VAL A 1 294 ? -21.524 -5.958 -36.018 1.00 50.38 294 VAL A C 1
ATOM 2189 O O . VAL A 1 294 ? -22.685 -6.310 -35.802 1.00 50.38 294 VAL A O 1
ATOM 2192 N N . GLU A 1 295 ? -20.739 -6.558 -36.904 1.00 49.97 295 GLU A N 1
ATOM 2193 C CA . GLU A 1 295 ? -21.034 -7.820 -37.564 1.00 49.97 295 GLU A CA 1
ATOM 2194 C C . GLU A 1 295 ? -21.114 -8.951 -36.521 1.00 49.97 295 GLU A C 1
ATOM 2196 O O . GLU A 1 295 ? -20.278 -9.075 -35.623 1.00 49.97 295 GLU A O 1
ATOM 2201 N N . LYS A 1 296 ? -22.171 -9.765 -36.616 1.00 50.84 296 LYS A N 1
ATOM 2202 C CA . LYS A 1 296 ? -22.429 -10.919 -35.748 1.00 50.84 296 LYS A CA 1
ATOM 2203 C C . LYS A 1 296 ? -21.305 -11.949 -35.885 1.00 50.84 296 LYS A C 1
ATOM 2205 O O . LYS A 1 296 ? -21.306 -12.749 -36.817 1.00 50.84 296 LYS A O 1
ATOM 2210 N N . VAL A 1 297 ? -20.401 -11.994 -34.912 1.00 51.16 297 VAL A N 1
ATOM 2211 C CA . VAL A 1 297 ? -19.468 -13.113 -34.747 1.00 51.16 297 VAL A CA 1
ATOM 2212 C C . VAL A 1 297 ? -20.207 -14.257 -34.052 1.00 51.16 297 VAL A C 1
ATOM 2214 O O . VAL A 1 297 ? -20.460 -14.226 -32.849 1.00 51.16 297 VAL A O 1
ATOM 2217 N N . ASN A 1 298 ? -20.585 -15.267 -34.836 1.00 47.47 298 ASN A N 1
ATOM 2218 C CA . ASN A 1 298 ? -21.040 -16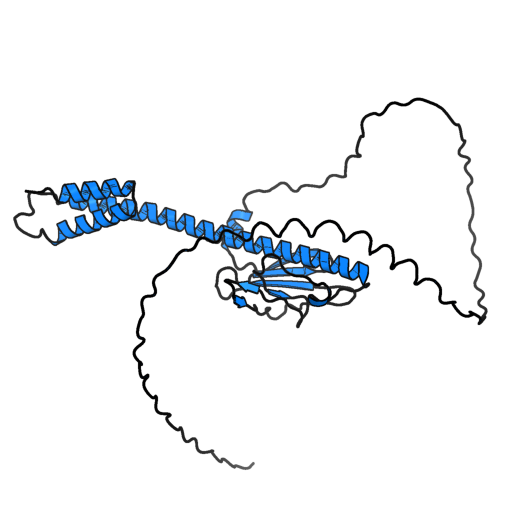.560 -34.335 1.00 47.47 298 ASN A CA 1
ATOM 2219 C C . ASN A 1 298 ? -19.874 -17.257 -33.618 1.00 47.47 298 ASN A C 1
ATOM 2221 O O . ASN A 1 298 ? -18.909 -17.672 -34.257 1.00 47.47 298 ASN A O 1
ATOM 2225 N N . GLY A 1 299 ? -19.970 -17.386 -32.295 1.00 50.50 299 GLY A N 1
ATOM 2226 C CA . GLY A 1 299 ? -19.056 -18.211 -31.506 1.00 50.50 299 GLY A CA 1
ATOM 2227 C C . GLY A 1 299 ? -19.264 -19.714 -31.767 1.00 50.50 299 GLY A C 1
ATOM 2228 O O . GLY A 1 299 ? -20.379 -20.131 -32.100 1.00 50.50 299 GLY A O 1
ATOM 2229 N N . PRO A 1 300 ? -18.214 -20.542 -31.623 1.00 54.12 300 PRO A N 1
ATOM 2230 C CA . PRO A 1 300 ? -18.299 -21.980 -31.840 1.00 54.12 300 PRO A CA 1
ATOM 2231 C C . PRO A 1 300 ? -19.065 -22.672 -30.704 1.00 54.12 300 PRO A C 1
ATOM 2233 O O . PRO A 1 300 ? -18.785 -22.463 -29.524 1.00 54.12 300 PRO A O 1
ATOM 2236 N N . LYS A 1 301 ? -20.023 -23.529 -31.080 1.00 46.22 301 LYS A N 1
ATOM 2237 C CA . LYS A 1 301 ? -20.666 -24.500 -30.187 1.00 46.22 301 LYS A CA 1
ATOM 2238 C C . LYS A 1 301 ? -19.611 -25.493 -29.701 1.00 46.22 301 LYS A C 1
ATOM 2240 O O . LYS A 1 301 ? -19.028 -26.204 -30.514 1.00 46.22 301 LYS A O 1
ATOM 2245 N N . THR A 1 302 ? -19.385 -25.550 -28.396 1.00 52.31 302 THR A N 1
ATOM 2246 C CA . THR A 1 302 ? -18.680 -26.657 -27.754 1.00 52.31 302 THR A CA 1
ATOM 2247 C C . THR A 1 302 ? -19.697 -27.730 -27.385 1.00 52.31 302 THR A C 1
ATOM 2249 O O . THR A 1 302 ? -20.632 -27.494 -26.619 1.00 52.31 302 THR A O 1
ATOM 2252 N N . ASP A 1 303 ? -19.535 -28.904 -27.990 1.00 50.25 303 ASP A N 1
ATOM 2253 C CA . ASP A 1 303 ? -20.336 -30.086 -27.707 1.00 50.25 303 ASP A CA 1
ATOM 2254 C C . ASP A 1 303 ? -20.044 -30.603 -26.293 1.00 50.25 303 ASP A C 1
ATOM 2256 O O . ASP A 1 303 ? -18.896 -30.799 -25.890 1.00 50.25 303 ASP A O 1
ATOM 2260 N N . ALA A 1 304 ? -21.115 -30.810 -25.530 1.00 48.38 304 ALA A N 1
ATOM 2261 C CA . ALA A 1 304 ? -21.074 -31.393 -24.203 1.00 48.38 304 ALA A CA 1
ATOM 2262 C C . ALA A 1 304 ? -20.836 -32.906 -24.305 1.00 48.38 304 ALA A C 1
ATOM 2264 O O . ALA A 1 304 ? -21.738 -33.675 -24.646 1.00 48.38 304 ALA A O 1
ATOM 2265 N N . THR A 1 305 ? -19.623 -33.343 -23.969 1.00 55.16 305 THR A N 1
ATOM 2266 C CA . THR A 1 305 ? -19.308 -34.758 -23.758 1.00 55.16 305 THR A CA 1
ATOM 2267 C C . THR A 1 305 ? -19.948 -35.221 -22.452 1.00 55.16 305 THR A C 1
ATOM 2269 O O . THR A 1 305 ? -19.545 -34.841 -21.354 1.00 55.16 305 THR A O 1
ATOM 2272 N N . LYS A 1 306 ? -20.986 -36.041 -22.592 1.00 48.56 306 LYS A N 1
ATOM 2273 C CA . LYS A 1 306 ? -21.713 -36.719 -21.521 1.00 48.56 306 LYS A CA 1
ATOM 2274 C C . LYS A 1 306 ? -20.825 -37.839 -20.959 1.00 48.56 306 LYS A C 1
ATOM 2276 O O . LYS A 1 306 ? -20.664 -38.868 -21.607 1.00 48.56 306 LYS A O 1
ATOM 2281 N N . ALA A 1 307 ? -20.220 -37.625 -19.792 1.00 52.72 307 ALA A N 1
ATOM 2282 C CA . ALA A 1 307 ? -19.529 -38.680 -19.054 1.00 52.72 307 ALA A CA 1
ATOM 2283 C C . ALA A 1 307 ? -20.562 -39.493 -18.261 1.00 52.72 307 ALA A C 1
ATOM 2285 O O . ALA A 1 307 ? -21.162 -39.008 -17.303 1.00 52.72 307 ALA A O 1
ATOM 2286 N N . ASP A 1 308 ? -20.788 -40.711 -18.736 1.00 51.16 308 ASP A N 1
ATOM 2287 C CA . ASP A 1 308 ? -21.549 -41.773 -18.090 1.00 51.16 308 ASP A CA 1
ATOM 2288 C C . ASP A 1 308 ? -20.653 -42.392 -17.004 1.00 51.16 308 ASP A C 1
ATOM 2290 O O . ASP A 1 308 ? -19.605 -42.960 -17.315 1.00 51.16 308 ASP A O 1
ATOM 2294 N N . VAL A 1 309 ? -21.002 -42.211 -15.727 1.00 61.66 309 VAL A N 1
ATOM 2295 C CA . VAL A 1 309 ? -20.308 -42.855 -14.602 1.00 61.66 309 VAL A CA 1
ATOM 2296 C C . VAL A 1 309 ? -21.308 -43.739 -13.873 1.00 61.66 309 VAL A C 1
ATOM 2298 O O . VAL A 1 309 ? -22.185 -43.282 -13.140 1.00 61.66 309 VAL A O 1
ATOM 2301 N N . THR A 1 310 ? -21.151 -45.031 -14.126 1.00 61.28 310 THR A N 1
ATOM 2302 C CA . THR A 1 310 ? -21.825 -46.166 -13.505 1.00 61.28 310 THR A CA 1
ATOM 2303 C C . THR A 1 310 ? -21.542 -46.220 -11.995 1.00 61.28 310 THR A C 1
ATOM 2305 O O . THR A 1 310 ? -20.393 -46.030 -11.595 1.00 61.28 310 THR A O 1
ATOM 2308 N N . PRO A 1 311 ? -22.531 -46.529 -11.135 1.00 60.47 311 PRO A N 1
ATOM 2309 C CA . PRO A 1 311 ? -22.287 -46.745 -9.713 1.00 60.47 311 PRO A CA 1
ATOM 2310 C C . PRO A 1 311 ? -21.727 -48.151 -9.459 1.00 60.47 311 PRO A C 1
ATOM 2312 O O . PRO A 1 311 ? -22.355 -49.156 -9.802 1.00 60.47 311 PRO A O 1
ATOM 2315 N N . ASP A 1 312 ? -20.559 -48.205 -8.820 1.00 59.59 312 ASP A N 1
ATOM 2316 C CA . ASP A 1 312 ? -19.946 -49.432 -8.316 1.00 59.59 312 ASP A CA 1
ATOM 2317 C C . ASP A 1 312 ? -20.683 -49.909 -7.052 1.00 59.59 312 ASP A C 1
ATOM 2319 O O . ASP A 1 312 ? -20.782 -49.202 -6.046 1.00 59.59 312 ASP A O 1
ATOM 2323 N N . LYS A 1 313 ? -21.251 -51.114 -7.135 1.00 57.78 313 LYS A N 1
ATOM 2324 C CA . LYS A 1 313 ? -21.799 -51.863 -6.005 1.00 57.78 313 LYS A CA 1
ATOM 2325 C C . LYS A 1 313 ? -20.734 -52.858 -5.560 1.00 57.78 313 LYS A C 1
ATOM 2327 O O . LYS A 1 313 ? -20.639 -53.933 -6.147 1.00 57.78 313 LYS A O 1
ATOM 2332 N N . SER A 1 314 ? -20.058 -52.584 -4.450 1.00 59.41 314 SER A N 1
ATOM 2333 C CA . SER A 1 314 ? -19.389 -53.628 -3.673 1.00 59.41 314 SER A CA 1
ATOM 2334 C C . SER A 1 314 ? -20.073 -53.799 -2.314 1.00 59.41 314 SER A C 1
ATOM 2336 O O . SER A 1 314 ? -20.051 -52.944 -1.434 1.00 59.41 314 SER A O 1
ATOM 2338 N N . LYS A 1 315 ? -20.758 -54.941 -2.197 1.00 56.62 315 LYS A N 1
ATOM 2339 C CA . LYS A 1 315 ? -21.056 -55.638 -0.945 1.00 56.62 315 LYS A CA 1
ATOM 2340 C C . LYS A 1 315 ? -19.884 -56.572 -0.648 1.00 56.62 315 LYS A C 1
ATOM 2342 O O . LYS A 1 315 ? -19.494 -57.288 -1.563 1.00 56.62 315 LYS A O 1
ATOM 2347 N N . THR A 1 316 ? -19.463 -56.628 0.611 1.00 53.97 316 THR A N 1
ATOM 2348 C CA . THR A 1 316 ? -18.919 -57.801 1.336 1.00 53.97 316 THR A CA 1
ATOM 2349 C C . THR A 1 316 ? -18.752 -57.330 2.785 1.00 53.97 316 THR A C 1
ATOM 2351 O O . THR A 1 316 ? -18.006 -56.386 3.020 1.00 53.97 316 THR A O 1
ATOM 2354 N N . ASP A 1 317 ? -19.641 -57.688 3.710 1.00 58.34 317 ASP A N 1
ATOM 235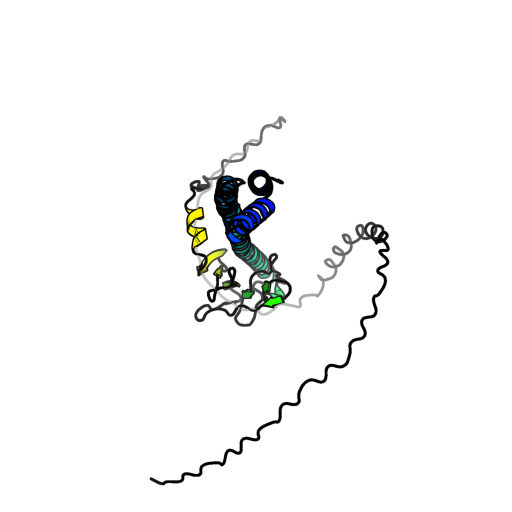5 C CA . ASP A 1 317 ? -19.629 -58.925 4.514 1.00 58.34 317 ASP A CA 1
ATOM 2356 C C . ASP A 1 317 ? -18.297 -59.156 5.246 1.00 58.34 317 ASP A C 1
ATOM 2358 O O . ASP A 1 317 ? -17.358 -59.708 4.671 1.00 58.34 317 ASP A O 1
ATOM 2362 N N . SER A 1 318 ? -18.246 -58.744 6.520 1.00 59.22 318 SER A N 1
ATOM 2363 C CA . SER A 1 318 ? -17.692 -59.455 7.694 1.00 59.22 318 SER A CA 1
ATOM 2364 C C . SER A 1 318 ? -17.954 -58.643 8.962 1.00 59.22 318 SER A C 1
ATOM 2366 O O . SER A 1 318 ? -17.698 -57.420 8.929 1.00 59.22 318 SER A O 1
#